Protein AF-A0A6G3SW46-F1 (afdb_monomer_lite)

Secondary structure (DSSP, 8-state):
----HHHHTTT--HHHHHHHHHHTTPPP-S-HHHHHHHHHHHHH-HHHHHHHHHTS-HHHHHHHHHHHSS-SEEE--SS--HHHHHHHHTTSSEEEETTEEE--HHHHHHHTTT-SSSS---SPPP---SS---HHHHHHHHHHHHHHHHHHHHHHHHHHHTT-PBPPTTSS--HHHHHHHHHHTTS-HHHHHHHHHHHHHTTSEEE--STT-BEEE-HHHHHHHTS-HHHHHHHHHHHHHT--S----

Radius of gyration: 29.82 Å; chains: 1; bounding box: 55×51×73 Å

Sequence (249 aa):
LGPTVSEATAGMSPGRLQEILAATGLPATHDPVSAVAALAALFTDRTRMAELLDTAPVEALSVLDRLVWGPPYGEVTPNPTPPVKWLRDRGLLLPVSTRTVVLPREAALHLRAGRAHRVPEPVPPVVGTAAERDPQAVDRAAAGQAFTALSTVEELLKLWNGGGPAILRAGGLSVRELKRAANSLDVTEPIAAFWIELAYGAGLLATDGEPDERYAPTPASDEWLDLPAEERWTHLATAWLAATRTPGL

Structure (mmCIF, N/CA/C/O backbone):
data_AF-A0A6G3SW46-F1
#
_entry.id   AF-A0A6G3SW46-F1
#
loop_
_atom_site.group_PDB
_atom_site.id
_atom_site.type_symbol
_atom_site.label_atom_id
_atom_site.label_alt_id
_atom_site.label_comp_id
_atom_site.label_asym_id
_atom_site.label_entity_id
_atom_site.label_seq_id
_atom_site.pdbx_PDB_ins_code
_atom_site.Cartn_x
_atom_site.Cartn_y
_atom_site.Cartn_z
_atom_site.occupancy
_atom_site.B_iso_or_equiv
_atom_site.auth_seq_id
_atom_site.auth_comp_id
_atom_site.auth_asym_id
_atom_site.auth_atom_id
_atom_site.pdbx_PDB_model_num
ATOM 1 N N . LEU A 1 1 ? 5.815 -6.077 -13.984 1.00 88.44 1 LEU A N 1
ATOM 2 C CA . LEU A 1 1 ? 6.463 -5.294 -15.065 1.00 88.44 1 LEU A CA 1
ATOM 3 C C . LEU A 1 1 ? 7.936 -5.145 -14.707 1.00 88.44 1 LEU A C 1
ATOM 5 O O . LEU A 1 1 ? 8.240 -5.229 -13.524 1.00 88.44 1 LEU A O 1
ATOM 9 N N . GLY A 1 2 ? 8.825 -4.971 -15.685 1.00 90.06 2 GLY A N 1
ATOM 10 C CA . GLY A 1 2 ? 10.244 -4.710 -15.426 1.00 90.06 2 GLY A CA 1
ATOM 11 C C . GLY A 1 2 ? 10.539 -3.297 -14.893 1.00 90.06 2 GLY A C 1
ATOM 12 O O . GLY A 1 2 ? 9.610 -2.490 -14.725 1.00 90.06 2 GLY A O 1
ATOM 13 N N . PRO A 1 3 ? 11.826 -2.993 -14.640 1.00 96.75 3 PRO A N 1
ATOM 14 C CA . PRO A 1 3 ? 12.320 -1.625 -14.501 1.00 96.75 3 PRO A CA 1
ATOM 15 C C . PRO A 1 3 ? 12.007 -0.801 -15.759 1.00 96.75 3 PRO A C 1
ATOM 17 O O . PRO A 1 3 ? 11.790 -1.349 -16.841 1.00 96.75 3 PRO A O 1
ATOM 20 N N . THR A 1 4 ? 11.964 0.517 -15.613 1.00 98.06 4 THR A N 1
ATOM 21 C CA . THR A 1 4 ? 11.895 1.467 -16.735 1.00 98.06 4 THR A CA 1
ATOM 22 C C . THR A 1 4 ? 13.128 1.353 -17.632 1.00 98.06 4 THR A C 1
ATOM 24 O O . THR A 1 4 ? 14.170 0.851 -17.202 1.00 98.06 4 THR A O 1
ATOM 27 N N . VAL A 1 5 ? 13.050 1.858 -18.867 1.00 97.88 5 VAL A N 1
ATOM 28 C CA . VAL A 1 5 ? 14.233 1.990 -19.742 1.00 97.88 5 VAL A CA 1
ATOM 29 C C . VAL A 1 5 ? 15.341 2.770 -19.027 1.00 97.88 5 VAL A C 1
ATOM 31 O O . VAL A 1 5 ? 16.502 2.376 -19.100 1.00 97.88 5 VAL A O 1
ATOM 34 N N . SER A 1 6 ? 14.989 3.828 -18.290 1.00 97.25 6 SER A N 1
ATOM 35 C CA . SER A 1 6 ? 15.943 4.638 -17.520 1.00 97.25 6 SER A CA 1
ATOM 36 C C . SER A 1 6 ? 16.684 3.820 -16.459 1.00 97.25 6 SER A C 1
ATOM 38 O O . SER A 1 6 ? 17.912 3.768 -16.454 1.00 97.25 6 SER A O 1
ATOM 40 N N . GLU A 1 7 ? 15.952 3.090 -15.619 1.00 97.06 7 GLU A N 1
ATOM 41 C CA . GLU A 1 7 ? 16.543 2.218 -14.596 1.00 97.06 7 GLU A CA 1
ATOM 42 C C . GLU A 1 7 ? 17.385 1.092 -15.220 1.00 97.06 7 GLU A C 1
ATOM 44 O O . GLU A 1 7 ? 18.474 0.791 -14.738 1.00 97.06 7 GLU A O 1
ATOM 49 N N . ALA A 1 8 ? 16.914 0.481 -16.311 1.00 96.75 8 ALA A N 1
ATOM 50 C CA . ALA A 1 8 ? 17.582 -0.644 -16.969 1.00 96.75 8 ALA A CA 1
ATOM 51 C C . ALA A 1 8 ? 18.813 -0.245 -17.804 1.00 96.75 8 ALA A C 1
ATOM 53 O O . ALA A 1 8 ? 19.623 -1.102 -18.155 1.00 96.75 8 ALA A O 1
ATOM 54 N N . THR A 1 9 ? 18.957 1.037 -18.140 1.00 96.50 9 THR A N 1
ATOM 55 C CA . THR A 1 9 ? 20.138 1.590 -18.824 1.00 96.50 9 THR A CA 1
ATOM 56 C C . THR A 1 9 ? 21.090 2.310 -17.870 1.00 96.50 9 THR A C 1
ATOM 58 O O . THR A 1 9 ? 22.129 2.805 -18.309 1.00 96.50 9 THR A O 1
ATOM 61 N N . ALA A 1 10 ? 20.798 2.335 -16.566 1.00 94.19 10 ALA A N 1
ATOM 62 C CA . ALA A 1 10 ? 21.686 2.914 -15.569 1.00 94.19 10 ALA A CA 1
ATOM 63 C C . ALA A 1 10 ? 23.071 2.241 -15.622 1.00 94.19 10 ALA A C 1
ATOM 65 O O . ALA A 1 10 ? 23.200 1.024 -15.498 1.00 94.19 10 ALA A O 1
ATOM 66 N N . GLY A 1 11 ? 24.120 3.037 -15.844 1.00 90.00 11 GLY A N 1
ATOM 67 C CA . GLY A 1 11 ? 25.494 2.540 -15.995 1.00 90.00 11 GLY A CA 1
ATOM 68 C C . GLY A 1 11 ? 25.843 1.989 -17.385 1.00 90.00 11 GLY A C 1
ATOM 69 O O . GLY A 1 11 ? 26.973 1.544 -17.593 1.00 90.00 11 GLY A O 1
ATOM 70 N N . MET A 1 12 ? 24.926 2.037 -18.357 1.00 94.38 12 MET A N 1
ATOM 71 C CA . MET A 1 12 ? 25.233 1.733 -19.754 1.00 94.38 12 MET A CA 1
ATOM 72 C C . MET A 1 12 ? 26.149 2.810 -20.348 1.00 94.38 12 MET A C 1
ATOM 74 O O . MET A 1 12 ? 25.985 4.002 -20.090 1.00 94.38 12 MET A O 1
ATOM 78 N N . SER A 1 13 ? 27.117 2.400 -21.171 1.00 94.69 13 SER A N 1
ATOM 79 C CA . SER A 1 13 ? 28.003 3.359 -21.828 1.00 94.69 13 SER A CA 1
ATOM 80 C C . SER A 1 13 ? 27.238 4.210 -22.858 1.00 94.69 13 SER A C 1
ATOM 82 O O . SER A 1 13 ? 26.372 3.684 -23.568 1.00 94.69 13 SER A O 1
ATOM 84 N N . PRO A 1 14 ? 27.587 5.501 -23.025 1.00 94.50 14 PRO A N 1
ATOM 85 C CA . PRO A 1 14 ? 26.975 6.352 -24.047 1.00 94.50 14 PRO A CA 1
ATOM 86 C C . PRO A 1 14 ? 27.085 5.769 -25.460 1.00 94.50 14 PRO A C 1
ATOM 88 O O . PRO A 1 14 ? 26.128 5.835 -26.225 1.00 94.50 14 PRO A O 1
ATOM 91 N N . GLY A 1 15 ? 28.219 5.138 -25.791 1.00 95.62 15 GLY A N 1
ATOM 92 C CA . GLY A 1 15 ? 28.422 4.482 -27.086 1.00 95.62 15 GLY A CA 1
ATOM 93 C C . GLY A 1 15 ? 27.416 3.360 -27.346 1.00 95.62 15 GLY A C 1
ATOM 94 O O . GLY A 1 15 ? 26.835 3.305 -28.426 1.00 95.62 15 GLY A O 1
ATOM 95 N N . ARG A 1 16 ? 27.119 2.527 -26.337 1.00 95.69 16 ARG A N 1
ATOM 96 C CA . ARG A 1 16 ? 26.113 1.469 -26.486 1.00 95.69 16 ARG A CA 1
ATOM 97 C C . ARG A 1 16 ? 24.705 2.036 -26.674 1.00 95.69 16 ARG A C 1
ATOM 99 O O . ARG A 1 16 ? 23.933 1.482 -27.450 1.00 95.69 16 ARG A O 1
ATOM 106 N N . LEU A 1 17 ? 24.372 3.140 -26.004 1.00 96.69 17 LEU A N 1
ATOM 107 C CA . LEU A 1 17 ? 23.100 3.827 -26.237 1.00 96.69 17 LEU A CA 1
ATOM 108 C C . LEU A 1 17 ? 23.003 4.336 -27.682 1.00 96.69 17 LEU A C 1
ATOM 110 O O . LEU A 1 17 ? 21.970 4.133 -28.311 1.00 96.69 17 LEU A O 1
ATOM 114 N N . GLN A 1 18 ? 24.077 4.906 -28.243 1.00 96.56 18 GLN A N 1
ATOM 115 C CA . GLN A 1 18 ? 24.085 5.337 -29.649 1.00 96.56 18 GLN A CA 1
ATOM 116 C C . GLN A 1 18 ? 23.895 4.173 -30.628 1.00 96.56 18 GLN A C 1
ATOM 118 O O . GLN A 1 18 ? 23.161 4.318 -31.602 1.00 96.56 18 GLN A O 1
ATOM 123 N N . GLU A 1 19 ? 24.507 3.014 -30.367 1.00 97.00 19 GLU A N 1
ATOM 124 C CA . GLU A 1 19 ? 24.287 1.805 -31.175 1.00 97.00 19 GLU A CA 1
ATOM 125 C C . GLU A 1 19 ? 22.810 1.389 -31.180 1.00 97.00 19 GLU A C 1
ATOM 127 O O . GLU A 1 19 ? 22.269 1.056 -32.234 1.00 97.00 19 GLU A O 1
ATOM 132 N N . ILE A 1 20 ? 22.145 1.451 -30.020 1.00 97.88 20 ILE A N 1
ATOM 133 C CA . ILE A 1 20 ? 20.718 1.124 -29.893 1.00 97.88 20 ILE A CA 1
ATOM 134 C C . ILE A 1 20 ? 19.846 2.149 -30.629 1.00 97.88 20 ILE A C 1
ATOM 136 O O . ILE A 1 20 ? 18.916 1.763 -31.342 1.00 97.88 20 ILE A O 1
ATOM 140 N N . LEU A 1 21 ? 20.145 3.446 -30.504 1.00 97.81 21 LEU A N 1
ATOM 141 C CA . LEU A 1 21 ? 19.433 4.493 -31.246 1.00 97.81 21 LEU A CA 1
ATOM 142 C C . LEU A 1 21 ? 19.557 4.274 -32.758 1.00 97.81 21 LEU A C 1
ATOM 144 O O . LEU A 1 21 ? 18.552 4.250 -33.464 1.00 97.81 21 LEU A O 1
ATOM 148 N N . ALA A 1 22 ? 20.771 4.017 -33.246 1.00 97.38 22 ALA A N 1
ATOM 149 C CA . ALA A 1 22 ? 21.009 3.756 -34.660 1.00 97.38 22 ALA A CA 1
ATOM 150 C C . ALA A 1 22 ? 20.246 2.512 -35.150 1.00 97.38 22 ALA A C 1
ATOM 152 O O . ALA A 1 22 ? 19.596 2.553 -36.193 1.00 97.38 22 ALA A O 1
ATOM 153 N N . ALA A 1 23 ? 20.260 1.421 -34.378 1.00 97.44 23 ALA A N 1
ATOM 154 C CA . ALA A 1 23 ? 19.561 0.181 -34.717 1.00 97.44 23 ALA A CA 1
ATOM 155 C C . ALA A 1 23 ? 18.025 0.296 -34.688 1.00 97.44 23 ALA A C 1
ATOM 157 O O . ALA A 1 23 ? 17.340 -0.546 -35.272 1.00 97.44 23 ALA A O 1
ATOM 158 N N . THR A 1 24 ? 17.488 1.320 -34.019 1.00 96.81 24 THR A N 1
ATOM 159 C CA . THR A 1 24 ? 16.051 1.637 -33.959 1.00 96.81 24 THR A CA 1
ATOM 160 C C . THR A 1 24 ? 15.645 2.780 -34.896 1.00 96.81 24 THR A C 1
ATOM 162 O O . THR A 1 24 ? 14.479 3.166 -34.915 1.00 96.81 24 THR A O 1
ATOM 165 N N . GLY A 1 25 ? 16.579 3.321 -35.688 1.00 95.38 25 GLY A N 1
ATOM 166 C CA . GLY A 1 25 ? 16.318 4.440 -36.599 1.00 95.38 25 GLY A CA 1
ATOM 167 C C . GLY A 1 25 ? 16.086 5.781 -35.893 1.00 95.38 25 GLY A C 1
ATOM 168 O O . GLY A 1 25 ? 15.557 6.712 -36.499 1.00 95.38 25 GLY A O 1
ATOM 169 N N . LEU A 1 26 ? 16.454 5.892 -34.614 1.00 96.75 26 LEU A N 1
ATOM 170 C CA . LEU A 1 26 ? 16.394 7.137 -33.857 1.00 96.75 26 LEU A CA 1
ATOM 171 C C . LEU A 1 26 ? 17.601 8.035 -34.179 1.00 96.75 26 LEU A C 1
ATOM 173 O O . LEU A 1 26 ? 18.699 7.530 -34.425 1.00 96.75 26 LEU A O 1
ATOM 177 N N . PRO A 1 27 ? 17.431 9.370 -34.156 1.00 95.44 27 PRO A N 1
ATOM 178 C CA . PRO A 1 27 ? 18.545 10.289 -34.343 1.00 95.44 27 PRO A CA 1
ATOM 179 C C . PRO A 1 27 ? 19.569 10.145 -33.211 1.00 95.44 27 PRO A C 1
ATOM 181 O O . PRO A 1 27 ? 19.208 9.977 -32.045 1.00 95.44 27 PRO A O 1
ATOM 184 N N . ALA A 1 28 ? 20.852 10.247 -33.560 1.00 94.25 28 ALA A N 1
ATOM 185 C CA . ALA A 1 28 ? 21.939 10.255 -32.587 1.00 94.25 28 ALA A CA 1
ATOM 186 C C . ALA A 1 28 ? 21.891 11.514 -31.704 1.00 94.25 28 ALA A C 1
ATOM 188 O O . ALA A 1 28 ? 21.452 12.582 -32.136 1.00 94.25 28 ALA A O 1
ATOM 189 N N . THR A 1 29 ? 22.386 11.404 -30.472 1.00 93.75 29 THR A N 1
ATOM 190 C CA . THR A 1 29 ? 22.495 12.531 -29.532 1.00 93.75 29 THR A CA 1
ATOM 191 C C . THR A 1 29 ? 23.707 12.369 -28.625 1.00 93.75 29 THR A C 1
ATOM 193 O O . THR A 1 29 ? 24.033 11.264 -28.206 1.00 93.75 29 THR A O 1
ATOM 196 N N . HIS A 1 30 ? 24.384 13.467 -28.294 1.00 88.69 30 HIS A N 1
ATOM 197 C CA . HIS A 1 30 ? 25.545 13.439 -27.399 1.00 88.69 30 HIS A CA 1
ATOM 198 C C . HIS A 1 30 ? 25.167 13.357 -25.912 1.00 88.69 30 HIS A C 1
ATOM 200 O O . HIS A 1 30 ? 26.037 13.089 -25.087 1.00 88.69 30 HIS A O 1
ATOM 206 N N . ASP A 1 31 ? 23.892 13.569 -25.573 1.00 94.00 31 ASP A N 1
ATOM 207 C CA . ASP A 1 31 ? 23.383 13.496 -24.205 1.00 94.00 31 ASP A CA 1
ATOM 208 C C . ASP A 1 31 ? 22.755 12.114 -23.914 1.00 94.00 31 ASP A C 1
ATOM 210 O O . ASP A 1 31 ? 21.726 11.769 -24.509 1.00 94.00 31 ASP A O 1
ATOM 214 N N . PRO A 1 32 ? 23.325 11.315 -22.990 1.00 92.25 32 PRO A N 1
ATOM 215 C CA . PRO A 1 32 ? 22.778 10.015 -22.608 1.00 92.25 32 PRO A CA 1
ATOM 216 C C . PRO A 1 32 ? 21.353 10.085 -22.050 1.00 92.25 32 PRO A C 1
ATOM 218 O O . PRO A 1 32 ? 20.575 9.160 -22.273 1.00 92.25 32 PRO A O 1
ATOM 221 N N . VAL A 1 33 ? 20.986 11.169 -21.358 1.00 95.19 33 VAL A N 1
ATOM 222 C CA . VAL A 1 33 ? 19.636 11.320 -20.793 1.00 95.19 33 VAL A CA 1
ATOM 223 C C . VAL A 1 33 ? 18.617 11.471 -21.919 1.00 95.19 33 VAL A C 1
ATOM 225 O O . VAL A 1 33 ? 17.621 10.748 -21.957 1.00 95.19 33 VAL A O 1
ATOM 228 N N . SER A 1 34 ? 18.908 12.334 -22.892 1.00 96.81 34 SER A N 1
ATOM 229 C CA . SER A 1 34 ? 18.112 12.476 -24.112 1.00 96.81 34 SER A CA 1
ATOM 230 C C . SER A 1 34 ? 18.037 11.179 -24.925 1.00 96.81 34 SER A C 1
ATOM 232 O O . SER A 1 34 ? 16.978 10.866 -25.465 1.00 96.81 34 SER A O 1
ATOM 234 N N . ALA A 1 35 ? 19.119 10.394 -24.992 1.00 96.94 35 ALA A N 1
ATOM 235 C CA . ALA A 1 35 ? 19.123 9.097 -25.676 1.00 96.94 35 ALA A CA 1
ATOM 236 C C . ALA A 1 35 ? 18.141 8.106 -25.029 1.00 96.94 35 ALA A C 1
ATOM 238 O O . ALA A 1 35 ? 17.315 7.495 -25.709 1.00 96.94 35 ALA A O 1
ATOM 239 N N . VAL A 1 36 ? 18.197 7.983 -23.702 1.00 97.62 36 VAL A N 1
ATOM 240 C CA . VAL A 1 36 ? 17.290 7.136 -22.917 1.00 97.62 36 VAL A CA 1
ATOM 241 C C . VAL A 1 36 ? 15.841 7.604 -23.062 1.00 97.62 36 VAL A C 1
ATOM 243 O O . VAL A 1 36 ? 14.951 6.780 -23.278 1.00 97.62 36 VAL A O 1
ATOM 246 N N . ALA A 1 37 ? 15.598 8.916 -23.006 1.00 97.88 37 ALA A N 1
ATOM 247 C CA . ALA A 1 37 ? 14.269 9.491 -23.191 1.00 97.88 37 ALA A CA 1
ATOM 248 C C . ALA A 1 37 ? 13.708 9.220 -24.597 1.00 97.88 37 ALA A C 1
ATOM 250 O O . ALA A 1 37 ? 12.540 8.859 -24.726 1.00 97.88 37 ALA A O 1
ATOM 251 N N . ALA A 1 38 ? 14.531 9.325 -25.645 1.00 97.94 38 ALA A N 1
ATOM 252 C CA . ALA A 1 38 ? 14.128 9.018 -27.017 1.00 97.94 38 ALA A CA 1
ATOM 253 C C . ALA A 1 38 ? 13.757 7.537 -27.195 1.00 97.94 38 ALA A C 1
ATOM 255 O O . ALA A 1 38 ? 12.769 7.226 -27.862 1.00 97.94 38 ALA A O 1
ATOM 256 N N . LEU A 1 39 ? 14.507 6.628 -26.565 1.00 97.88 39 LEU A N 1
ATOM 257 C CA . LEU A 1 39 ? 14.208 5.196 -26.581 1.00 97.88 39 LEU A CA 1
ATOM 258 C C . LEU A 1 39 ? 12.914 4.872 -25.815 1.00 97.88 39 LEU A C 1
ATOM 260 O O . LEU A 1 39 ? 12.064 4.137 -26.313 1.00 97.88 39 LEU A O 1
ATOM 264 N N . ALA A 1 40 ? 12.719 5.465 -24.634 1.00 98.06 40 ALA A N 1
ATOM 265 C CA . ALA A 1 40 ? 11.474 5.331 -23.876 1.00 98.06 40 ALA A CA 1
ATOM 266 C C . ALA A 1 40 ? 10.266 5.898 -24.652 1.00 98.06 40 ALA A C 1
ATOM 268 O O . ALA A 1 40 ? 9.192 5.292 -24.670 1.00 98.06 40 ALA A O 1
ATOM 269 N N . ALA A 1 41 ? 10.446 7.026 -25.346 1.00 98.19 41 ALA A N 1
ATOM 270 C CA . ALA A 1 41 ? 9.426 7.616 -26.208 1.00 98.19 41 ALA A CA 1
ATOM 271 C C . ALA A 1 41 ? 9.089 6.709 -27.402 1.00 98.19 41 ALA A C 1
ATOM 273 O O . ALA A 1 41 ? 7.917 6.548 -27.726 1.00 98.19 41 ALA A O 1
ATOM 274 N N . LEU A 1 42 ? 10.083 6.054 -28.013 1.00 98.31 42 LEU A N 1
ATOM 275 C CA . LEU A 1 42 ? 9.845 5.063 -29.066 1.00 98.31 42 LEU A CA 1
ATOM 276 C C . LEU A 1 42 ? 8.977 3.905 -28.562 1.00 98.31 42 LEU A C 1
ATOM 278 O O . LEU A 1 42 ? 8.020 3.537 -29.229 1.00 98.31 42 LEU A O 1
ATOM 282 N N . PHE A 1 43 ? 9.278 3.349 -27.385 1.00 97.88 43 PHE A N 1
ATOM 283 C CA . PHE A 1 43 ? 8.536 2.201 -26.848 1.00 97.88 43 PHE A CA 1
ATOM 284 C C . PHE A 1 43 ? 7.127 2.550 -26.359 1.00 97.88 43 PHE A C 1
ATOM 286 O O . PHE A 1 43 ? 6.273 1.669 -26.272 1.00 97.88 43 PHE A O 1
ATOM 293 N N . THR A 1 44 ? 6.868 3.817 -26.034 1.00 97.19 44 THR A N 1
ATOM 294 C CA . THR A 1 44 ? 5.530 4.290 -25.649 1.00 97.19 44 THR A CA 1
ATOM 295 C C . THR A 1 44 ? 4.696 4.776 -26.841 1.00 97.19 44 THR A C 1
ATOM 297 O O . THR A 1 44 ? 3.466 4.796 -26.745 1.00 97.19 44 THR A O 1
ATOM 300 N N . ASP A 1 45 ? 5.319 5.087 -27.981 1.00 97.88 45 ASP A N 1
ATOM 301 C CA . ASP A 1 45 ? 4.637 5.406 -29.236 1.00 97.88 45 ASP A CA 1
ATOM 302 C C . ASP A 1 45 ? 4.069 4.138 -29.891 1.00 97.88 45 ASP A C 1
ATOM 304 O O . ASP A 1 45 ? 4.798 3.229 -30.286 1.00 97.88 45 ASP A O 1
ATOM 308 N N . ARG A 1 46 ? 2.738 4.065 -30.014 1.00 96.06 46 ARG A N 1
ATOM 309 C CA . ARG A 1 46 ? 2.064 2.865 -30.530 1.00 96.06 46 ARG A CA 1
ATOM 310 C C . ARG A 1 46 ? 2.408 2.561 -31.984 1.00 96.06 46 ARG A C 1
ATOM 312 O O . ARG A 1 46 ? 2.551 1.391 -32.321 1.00 96.06 46 ARG A O 1
ATOM 319 N N . THR A 1 47 ? 2.512 3.581 -32.826 1.00 97.69 47 THR A N 1
ATOM 320 C CA . THR A 1 47 ? 2.726 3.397 -34.264 1.00 97.69 47 THR A CA 1
ATOM 321 C C . THR A 1 47 ? 4.170 3.001 -34.518 1.00 97.69 47 THR A C 1
ATOM 323 O O . THR A 1 47 ? 4.434 1.970 -35.127 1.00 97.69 47 THR A O 1
ATOM 326 N N . ARG A 1 48 ? 5.114 3.759 -33.960 1.00 97.88 48 ARG A N 1
ATOM 327 C CA . ARG A 1 48 ? 6.547 3.549 -34.204 1.00 97.88 48 ARG A CA 1
ATOM 328 C C . ARG A 1 48 ? 7.062 2.255 -33.580 1.00 97.88 48 ARG A C 1
ATOM 330 O O . ARG A 1 48 ? 7.936 1.599 -34.139 1.00 97.88 48 ARG A O 1
ATOM 337 N N . MET A 1 49 ? 6.519 1.867 -32.427 1.00 97.75 49 MET A N 1
ATOM 338 C CA . MET A 1 49 ? 6.846 0.583 -31.814 1.00 97.75 49 MET A CA 1
ATOM 339 C C . MET A 1 49 ? 6.269 -0.595 -32.610 1.00 97.75 49 MET A C 1
ATOM 341 O O . MET A 1 49 ? 6.950 -1.609 -32.741 1.00 97.75 49 MET A O 1
ATOM 345 N N . ALA A 1 50 ? 5.063 -0.469 -33.179 1.00 97.31 50 ALA A N 1
ATOM 346 C CA . ALA A 1 50 ? 4.511 -1.492 -34.069 1.00 97.31 50 ALA A CA 1
ATOM 347 C C . ALA A 1 50 ? 5.377 -1.655 -35.329 1.00 97.31 50 ALA A C 1
ATOM 349 O O . ALA A 1 50 ? 5.793 -2.767 -35.632 1.00 97.31 50 ALA A O 1
ATOM 350 N N . GLU A 1 51 ? 5.765 -0.548 -35.971 1.00 98.00 51 GLU A N 1
ATOM 351 C CA . GLU A 1 51 ? 6.686 -0.555 -37.118 1.00 98.00 51 GLU A CA 1
ATOM 352 C C . GLU A 1 51 ? 8.030 -1.228 -36.785 1.00 98.00 51 GLU A C 1
ATOM 354 O O . GLU A 1 51 ? 8.561 -1.996 -37.585 1.00 98.00 51 GLU A O 1
ATOM 359 N N . LEU A 1 52 ? 8.583 -0.991 -35.587 1.00 97.88 52 LEU A N 1
ATOM 360 C CA . LEU A 1 52 ? 9.797 -1.674 -35.132 1.00 97.88 52 LEU A CA 1
ATOM 361 C C . LEU A 1 52 ? 9.576 -3.187 -34.987 1.00 97.88 52 LEU A C 1
ATOM 363 O O . LEU A 1 52 ? 10.421 -3.976 -35.422 1.00 97.88 52 LEU A O 1
ATOM 367 N N . LEU A 1 53 ? 8.468 -3.594 -34.365 1.00 97.44 53 LEU A N 1
ATOM 368 C CA . LEU A 1 53 ? 8.126 -4.999 -34.134 1.00 97.44 53 LEU A CA 1
ATOM 369 C C . LEU A 1 53 ? 7.802 -5.748 -35.434 1.00 97.44 53 LEU A C 1
ATOM 371 O O . LEU A 1 53 ? 8.136 -6.926 -35.529 1.00 97.44 53 LEU A O 1
ATOM 375 N N . ASP A 1 54 ? 7.269 -5.076 -36.455 1.00 97.50 54 ASP A N 1
ATOM 376 C CA . ASP A 1 54 ? 7.022 -5.658 -37.783 1.00 97.50 54 ASP A CA 1
ATOM 377 C C . ASP A 1 54 ? 8.320 -6.079 -38.498 1.00 97.50 54 ASP A C 1
ATOM 379 O O . ASP A 1 54 ? 8.310 -6.939 -39.378 1.00 97.50 54 ASP A O 1
ATOM 383 N N . THR A 1 55 ? 9.468 -5.523 -38.091 1.00 96.94 55 THR A N 1
ATOM 384 C CA . THR A 1 55 ? 10.794 -5.934 -38.590 1.00 96.94 55 THR A CA 1
ATOM 385 C C . THR A 1 55 ? 11.430 -7.076 -37.785 1.00 96.94 55 THR A C 1
ATOM 387 O O . THR A 1 55 ? 12.550 -7.502 -38.092 1.00 96.94 55 THR A O 1
ATOM 390 N N . ALA A 1 56 ? 10.761 -7.561 -36.734 1.00 97.25 56 ALA A N 1
ATOM 391 C CA . ALA A 1 56 ? 11.297 -8.575 -35.835 1.00 97.25 56 ALA A CA 1
ATOM 392 C C . ALA A 1 56 ? 11.226 -9.987 -36.440 1.00 97.25 56 ALA A C 1
ATOM 394 O O . ALA A 1 56 ? 10.184 -10.392 -36.957 1.00 97.25 56 ALA A O 1
ATOM 395 N N . PRO A 1 57 ? 12.289 -10.803 -36.302 1.00 97.56 57 PRO A N 1
ATOM 396 C CA . PRO A 1 57 ? 12.192 -12.240 -36.539 1.00 97.56 57 PRO A CA 1
ATOM 397 C C . PRO A 1 57 ? 11.127 -12.879 -35.636 1.00 97.56 57 PRO A C 1
ATOM 399 O O . PRO A 1 57 ? 10.995 -12.510 -34.465 1.00 97.56 57 PRO A O 1
ATOM 402 N N . VAL A 1 58 ? 10.415 -13.890 -36.139 1.00 97.00 58 VAL A N 1
ATOM 403 C CA . VAL A 1 58 ? 9.346 -14.592 -35.397 1.00 97.00 58 VAL A CA 1
ATOM 404 C C . VAL A 1 58 ? 9.863 -15.174 -34.076 1.00 97.00 58 VAL A C 1
ATOM 406 O O . VAL A 1 58 ? 9.189 -15.143 -33.042 1.00 97.00 58 VAL A O 1
ATOM 409 N N . GLU A 1 59 ? 11.103 -15.653 -34.067 1.00 97.50 59 GLU A N 1
ATOM 410 C CA . GLU A 1 59 ? 11.757 -16.186 -32.879 1.00 97.50 59 GLU A CA 1
ATOM 411 C C . GLU A 1 59 ? 12.028 -15.096 -31.832 1.00 97.50 59 GLU A C 1
ATOM 413 O O . GLU A 1 59 ? 12.026 -15.388 -30.637 1.00 97.50 59 GLU A O 1
ATOM 418 N N . ALA A 1 60 ? 12.243 -13.840 -32.244 1.00 97.56 60 ALA A N 1
ATOM 419 C CA . ALA A 1 60 ? 12.429 -12.714 -31.328 1.00 97.56 60 ALA A CA 1
ATOM 420 C C . ALA A 1 60 ? 11.103 -12.341 -30.652 1.00 97.56 60 ALA A C 1
ATOM 422 O O . ALA A 1 60 ? 11.066 -12.171 -29.432 1.00 97.56 60 ALA A O 1
ATOM 423 N N . LEU A 1 61 ? 10.003 -12.321 -31.410 1.00 97.38 61 LEU A N 1
ATOM 424 C CA . LEU A 1 61 ? 8.653 -12.152 -30.858 1.00 97.38 61 LEU A CA 1
ATOM 425 C C . LEU A 1 61 ? 8.320 -13.268 -29.854 1.00 97.38 61 LEU A C 1
ATOM 427 O O . LEU A 1 61 ? 7.859 -12.994 -28.750 1.00 97.38 61 LEU A O 1
ATOM 431 N N . SER A 1 62 ? 8.699 -14.512 -30.162 1.00 95.81 62 SER A N 1
ATOM 432 C CA . SER A 1 62 ? 8.522 -15.657 -29.255 1.00 95.81 62 SER A CA 1
ATOM 433 C C . SER A 1 62 ? 9.328 -15.537 -27.947 1.00 95.81 62 SER A C 1
ATOM 435 O O . SER A 1 62 ? 8.938 -16.077 -26.907 1.00 95.81 62 SER A O 1
ATOM 437 N N . VAL A 1 63 ? 10.481 -14.853 -27.954 1.00 96.00 63 VAL A N 1
ATOM 438 C CA . VAL A 1 63 ? 11.213 -14.519 -26.716 1.00 96.00 63 VAL A CA 1
ATOM 439 C C . VAL A 1 63 ? 10.433 -13.487 -25.907 1.00 96.00 63 VAL A C 1
ATOM 441 O O . VAL A 1 63 ? 10.284 -13.670 -24.698 1.00 96.00 63 VAL A O 1
ATOM 444 N N . LEU A 1 64 ? 9.925 -12.437 -26.558 1.00 96.62 64 LEU A N 1
ATOM 445 C CA . LEU A 1 64 ? 9.143 -11.396 -25.899 1.00 96.62 64 LEU A CA 1
ATOM 446 C C . LEU A 1 64 ? 7.894 -11.983 -25.236 1.00 96.62 64 LEU A C 1
ATOM 448 O O . LEU A 1 64 ? 7.722 -11.778 -24.038 1.00 96.62 64 LEU A O 1
ATOM 452 N N . ASP A 1 65 ? 7.098 -12.791 -25.940 1.00 94.75 65 ASP A N 1
ATOM 453 C CA . ASP A 1 65 ? 5.851 -13.383 -25.425 1.00 94.75 65 ASP A CA 1
ATOM 454 C C . ASP A 1 65 ? 6.025 -14.137 -24.100 1.00 94.75 65 ASP A C 1
ATOM 456 O O . ASP A 1 65 ? 5.182 -14.042 -23.202 1.00 94.75 65 ASP A O 1
ATOM 460 N N . ARG A 1 66 ? 7.154 -14.840 -23.934 1.00 94.06 66 ARG A N 1
ATOM 461 C CA . ARG A 1 66 ? 7.487 -15.544 -22.684 1.00 94.06 66 ARG A CA 1
ATOM 462 C C . ARG A 1 66 ? 7.722 -14.588 -21.513 1.00 94.06 66 ARG A C 1
ATOM 464 O O . ARG A 1 66 ? 7.385 -14.920 -20.379 1.00 94.06 66 ARG A O 1
ATOM 471 N N . LEU A 1 67 ? 8.278 -13.408 -21.780 1.00 96.06 67 LEU A N 1
ATOM 472 C CA . LEU A 1 67 ? 8.611 -12.395 -20.776 1.00 96.06 67 LEU A CA 1
ATOM 473 C C . LEU A 1 67 ? 7.461 -11.418 -20.513 1.00 96.06 67 LEU A C 1
ATOM 475 O O . LEU A 1 67 ? 7.374 -10.870 -19.415 1.00 96.06 67 LEU A O 1
ATOM 479 N N . VAL A 1 68 ? 6.560 -11.205 -21.484 1.00 95.31 68 VAL A N 1
ATOM 480 C CA . VAL A 1 68 ? 5.479 -10.212 -21.381 1.00 95.31 68 VAL A CA 1
ATOM 481 C C . VAL A 1 68 ? 4.653 -10.428 -20.124 1.00 95.31 68 VAL A C 1
ATOM 483 O O . VAL A 1 68 ? 4.409 -9.455 -19.423 1.00 95.31 68 VAL A O 1
ATOM 486 N N . TRP A 1 69 ? 4.226 -11.655 -19.816 1.00 94.06 69 TRP A N 1
ATOM 487 C CA . TRP A 1 69 ? 3.395 -11.957 -18.637 1.00 94.06 69 TRP A CA 1
ATOM 488 C C . TRP A 1 69 ? 4.113 -12.746 -17.537 1.00 94.06 69 TRP A C 1
ATOM 490 O O . TRP A 1 69 ? 3.538 -12.931 -16.467 1.00 94.06 69 TRP A O 1
ATOM 500 N N . GLY A 1 70 ? 5.347 -13.185 -17.785 1.00 90.31 70 GLY A N 1
ATOM 501 C CA . GLY A 1 70 ? 6.198 -13.836 -16.794 1.00 90.31 70 GLY A CA 1
ATOM 502 C C . GLY A 1 70 ? 7.044 -12.843 -15.987 1.00 90.31 70 GLY A C 1
ATOM 503 O O . GLY A 1 70 ? 6.788 -11.631 -15.994 1.00 90.31 70 GLY A O 1
ATOM 504 N N . PRO A 1 71 ? 8.084 -13.341 -15.295 1.00 92.75 71 PRO A N 1
ATOM 505 C CA . PRO A 1 71 ? 9.172 -12.495 -14.834 1.00 92.75 71 PRO A CA 1
ATOM 506 C C . PRO A 1 71 ? 9.747 -11.717 -16.028 1.00 92.75 71 PRO A C 1
ATOM 508 O O . PRO A 1 71 ? 10.000 -12.313 -17.073 1.00 92.75 71 PRO A O 1
ATOM 511 N N . PRO A 1 72 ? 10.000 -10.404 -15.898 1.00 95.75 72 PRO A N 1
ATOM 512 C CA . PRO A 1 72 ? 10.535 -9.606 -17.000 1.00 95.75 72 PRO A CA 1
ATOM 513 C C . PRO A 1 72 ? 12.018 -9.904 -17.274 1.00 95.75 72 PRO A C 1
ATOM 515 O O . PRO A 1 72 ? 12.609 -9.259 -18.132 1.00 95.75 72 PRO A O 1
ATOM 518 N N . TYR A 1 73 ? 12.627 -10.840 -16.542 1.00 96.50 73 TYR A N 1
ATOM 519 C CA . TYR A 1 73 ? 14.036 -11.203 -16.630 1.00 96.50 73 TYR A CA 1
ATOM 520 C C . TYR A 1 73 ? 14.210 -12.528 -17.367 1.00 96.50 73 TYR A C 1
ATOM 522 O O . TYR A 1 73 ? 13.435 -13.463 -17.173 1.00 96.50 73 TYR A O 1
ATOM 530 N N . GLY A 1 74 ? 15.268 -12.618 -18.167 1.00 93.81 74 GLY A N 1
ATOM 531 C CA . GLY A 1 74 ? 15.682 -13.846 -18.836 1.00 93.81 74 GLY A CA 1
ATOM 532 C C . GLY A 1 74 ? 17.179 -14.083 -18.686 1.00 93.81 74 GLY A C 1
ATOM 533 O O . GLY A 1 74 ? 17.967 -13.135 -18.661 1.00 93.81 74 GLY A O 1
ATOM 534 N N . GLU A 1 75 ? 17.576 -15.350 -18.600 1.00 94.00 75 GLU A N 1
ATOM 535 C CA . GLU A 1 75 ? 18.986 -15.728 -18.663 1.00 94.00 75 GLU A CA 1
ATOM 536 C C . GLU A 1 75 ? 19.511 -15.635 -20.097 1.00 94.00 75 GLU A C 1
ATOM 538 O O . GLU A 1 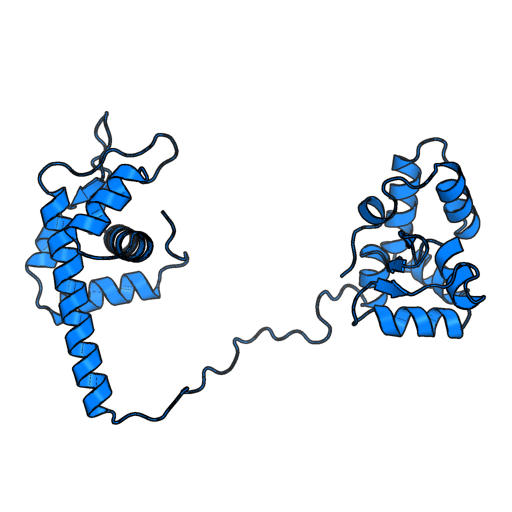75 ? 18.811 -15.941 -21.066 1.00 94.00 75 GLU A O 1
ATOM 543 N N . VAL A 1 76 ? 20.764 -15.209 -20.236 1.00 93.06 76 VAL A N 1
ATOM 544 C CA . VAL A 1 76 ? 21.440 -15.089 -21.525 1.00 93.06 76 VAL A CA 1
ATOM 545 C C . VAL A 1 76 ? 22.867 -15.616 -21.433 1.00 93.06 76 VAL A C 1
ATOM 547 O O . VAL A 1 76 ? 23.571 -15.422 -20.443 1.00 93.06 76 VAL A O 1
ATOM 550 N N . THR A 1 77 ? 23.311 -16.289 -22.488 1.00 90.56 77 THR A N 1
ATOM 551 C CA . THR A 1 77 ? 24.707 -16.697 -22.655 1.00 90.56 77 THR A CA 1
ATOM 552 C C . THR A 1 77 ? 25.575 -15.504 -23.077 1.00 90.56 77 THR A C 1
ATOM 554 O O . THR A 1 77 ? 25.071 -14.568 -23.703 1.00 90.56 77 THR A O 1
ATOM 557 N N . PRO A 1 78 ? 26.901 -15.533 -22.835 1.00 84.88 78 PRO A N 1
ATOM 558 C CA . PRO A 1 78 ? 27.806 -14.480 -23.312 1.00 84.88 78 PRO A CA 1
ATOM 559 C C . PRO A 1 78 ? 27.732 -14.255 -24.829 1.00 84.88 78 PRO A C 1
ATOM 561 O O . PRO A 1 78 ? 27.872 -13.127 -25.297 1.00 84.88 78 PRO A O 1
ATOM 564 N N . ASN A 1 79 ? 27.463 -15.325 -25.586 1.00 87.50 79 ASN A N 1
ATOM 565 C CA . ASN A 1 79 ? 27.137 -15.269 -27.005 1.00 87.50 79 ASN A CA 1
ATOM 566 C C . ASN A 1 79 ? 25.631 -15.544 -27.193 1.00 87.50 79 ASN A C 1
ATOM 568 O O . ASN A 1 79 ? 25.244 -16.717 -27.257 1.00 87.50 79 ASN A O 1
ATOM 572 N N . PRO A 1 80 ? 24.771 -14.509 -27.185 1.00 90.75 80 PRO A N 1
ATOM 573 C CA . PRO A 1 80 ? 23.329 -14.679 -27.323 1.00 90.75 80 PRO A CA 1
ATOM 574 C C . PRO A 1 80 ? 22.967 -15.236 -28.701 1.00 90.75 80 PRO A C 1
ATOM 576 O O . PRO A 1 80 ? 23.619 -14.941 -29.703 1.00 90.75 80 PRO A O 1
ATOM 579 N N . THR A 1 81 ? 21.871 -15.989 -28.763 1.00 94.25 81 THR A N 1
ATOM 580 C CA . THR A 1 81 ? 21.301 -16.436 -30.038 1.00 94.25 81 THR A CA 1
ATOM 581 C C . THR A 1 81 ? 20.879 -15.236 -30.901 1.00 94.25 81 THR A C 1
ATOM 583 O O . THR A 1 81 ? 20.593 -14.162 -30.355 1.00 94.25 81 THR A O 1
ATOM 586 N N . PRO A 1 82 ? 20.789 -15.382 -32.238 1.00 96.50 82 PRO A N 1
ATOM 587 C CA . PRO A 1 82 ? 20.407 -14.280 -33.123 1.00 96.50 82 PRO A CA 1
ATOM 588 C C . PRO A 1 82 ? 19.113 -13.543 -32.722 1.00 96.50 82 PRO A C 1
ATOM 590 O O . PRO A 1 82 ? 19.137 -12.312 -32.728 1.00 96.50 82 PRO A O 1
ATOM 593 N N . PRO A 1 83 ? 18.029 -14.220 -32.277 1.00 96.62 83 PRO A N 1
ATOM 594 C CA . PRO A 1 83 ? 16.816 -13.533 -31.820 1.00 96.62 83 PRO A CA 1
ATOM 595 C C . PRO A 1 83 ? 17.050 -12.652 -30.587 1.00 96.62 83 PRO A C 1
ATOM 597 O O . PRO A 1 83 ? 16.605 -11.508 -30.535 1.00 96.62 83 PRO A O 1
ATOM 600 N N . VAL A 1 84 ? 17.805 -13.151 -29.603 1.00 96.31 84 VAL A N 1
ATOM 601 C CA . VAL A 1 84 ? 18.128 -12.389 -28.386 1.00 96.31 84 VAL A CA 1
ATOM 602 C C . VAL A 1 84 ? 19.066 -11.229 -28.709 1.00 96.31 84 VAL A C 1
ATOM 604 O O . VAL A 1 84 ? 18.897 -10.135 -28.172 1.00 96.31 84 VAL A O 1
ATOM 607 N N . LYS A 1 85 ? 20.032 -11.430 -29.611 1.00 96.38 85 LYS A N 1
ATOM 608 C CA . LYS A 1 85 ? 20.909 -10.360 -30.093 1.00 96.38 85 LYS A CA 1
ATOM 609 C C . LYS A 1 85 ? 20.105 -9.248 -30.776 1.00 96.38 85 LYS A C 1
ATOM 611 O O . LYS A 1 85 ? 20.286 -8.088 -30.424 1.00 96.38 85 LYS A O 1
ATOM 616 N N . TRP A 1 86 ? 19.168 -9.598 -31.659 1.00 97.75 86 TRP A N 1
ATOM 617 C CA . TRP A 1 86 ? 18.301 -8.637 -32.350 1.00 97.75 86 TRP A CA 1
ATOM 618 C C . TRP A 1 86 ? 17.516 -7.751 -31.369 1.00 97.75 86 TRP A C 1
ATOM 620 O O . TRP A 1 86 ? 17.494 -6.529 -31.527 1.00 97.75 86 TRP A O 1
ATOM 630 N N . LEU A 1 87 ? 16.945 -8.356 -30.319 1.00 98.06 87 LEU A N 1
ATOM 631 C CA . LEU A 1 87 ? 16.222 -7.640 -29.262 1.00 98.06 87 LEU A CA 1
ATOM 632 C C . LEU A 1 87 ? 17.140 -6.721 -28.447 1.00 98.06 87 LEU A C 1
ATOM 634 O O . LEU A 1 87 ? 16.764 -5.593 -28.130 1.00 98.06 87 LEU A O 1
ATOM 638 N N . ARG A 1 88 ? 18.354 -7.183 -28.123 1.00 96.81 88 ARG A N 1
ATOM 639 C CA . ARG A 1 88 ? 19.352 -6.397 -27.380 1.00 96.81 88 ARG A CA 1
ATOM 640 C C . ARG A 1 88 ? 19.896 -5.219 -28.169 1.00 96.81 88 ARG A C 1
ATOM 642 O O . ARG A 1 88 ? 20.199 -4.180 -27.585 1.00 96.81 88 ARG A O 1
ATOM 649 N N . ASP A 1 89 ? 20.051 -5.383 -29.474 1.00 97.38 89 ASP A N 1
ATOM 650 C CA . ASP A 1 89 ? 20.530 -4.324 -30.358 1.00 97.38 89 ASP A CA 1
ATOM 651 C C . ASP A 1 89 ? 19.485 -3.220 -30.532 1.00 97.38 89 ASP A C 1
ATOM 653 O O . ASP A 1 89 ? 19.856 -2.083 -30.770 1.00 97.38 89 ASP A O 1
ATOM 657 N N . ARG A 1 90 ? 18.198 -3.513 -30.306 1.00 98.31 90 ARG A N 1
ATOM 658 C CA . ARG A 1 90 ? 17.095 -2.536 -30.367 1.00 98.31 90 ARG A CA 1
ATOM 659 C C . ARG A 1 90 ? 16.587 -2.068 -29.003 1.00 98.31 90 ARG A C 1
ATOM 661 O O . ARG A 1 90 ? 15.565 -1.399 -28.928 1.00 98.31 90 ARG A O 1
ATOM 668 N N . GLY A 1 91 ? 17.262 -2.442 -27.915 1.00 97.44 91 GLY A N 1
ATOM 669 C CA . GLY A 1 91 ? 16.863 -2.069 -26.554 1.00 97.44 91 GLY A CA 1
ATOM 670 C C . GLY A 1 91 ? 15.565 -2.721 -26.055 1.00 97.44 91 GLY A C 1
ATOM 671 O O . GLY A 1 91 ? 15.098 -2.380 -24.972 1.00 97.44 91 GLY A O 1
ATOM 672 N N . LEU A 1 92 ? 14.998 -3.675 -26.803 1.00 97.81 92 LEU A N 1
ATOM 673 C CA . LEU A 1 92 ? 13.819 -4.456 -26.403 1.00 97.81 92 LEU A CA 1
ATOM 674 C C . LEU A 1 92 ? 14.156 -5.483 -25.311 1.00 97.81 92 LEU A C 1
ATOM 676 O O . LEU A 1 92 ? 13.272 -5.929 -24.585 1.00 97.81 92 LEU A O 1
ATOM 680 N N . LEU A 1 93 ? 15.440 -5.828 -25.173 1.00 97.56 93 LEU A N 1
ATOM 681 C CA . LEU A 1 93 ? 16.011 -6.493 -24.004 1.00 97.56 93 LEU A CA 1
ATOM 682 C C . LEU A 1 93 ? 17.279 -5.757 -23.567 1.00 97.56 93 LEU A C 1
ATOM 684 O O . LEU A 1 93 ? 18.219 -5.615 -24.346 1.00 97.56 93 LEU A O 1
ATOM 688 N N . LEU A 1 94 ? 17.336 -5.319 -22.314 1.00 96.81 94 LEU A N 1
ATOM 689 C CA . LEU A 1 94 ? 18.467 -4.567 -21.768 1.00 96.81 94 LEU A CA 1
ATOM 690 C C . LEU A 1 94 ? 19.293 -5.446 -20.819 1.00 96.81 94 LEU A C 1
ATOM 692 O O . LEU A 1 94 ? 18.724 -6.269 -20.102 1.00 96.81 94 LEU A O 1
ATOM 696 N N . PRO A 1 95 ? 20.632 -5.340 -20.824 1.00 93.69 95 PRO A N 1
ATOM 697 C CA . PRO A 1 95 ? 21.474 -6.137 -19.942 1.00 93.69 95 PRO A CA 1
ATOM 698 C C . PRO A 1 95 ? 21.342 -5.667 -18.490 1.00 93.69 95 PRO A C 1
ATOM 700 O O . PRO A 1 95 ? 21.446 -4.481 -18.208 1.00 93.69 95 PRO A O 1
ATOM 703 N N . VAL A 1 96 ? 21.176 -6.616 -17.571 1.00 92.38 96 VAL A N 1
ATOM 704 C CA . VAL A 1 96 ? 21.229 -6.379 -16.115 1.00 92.38 96 VAL A CA 1
ATOM 705 C C . VAL A 1 96 ? 22.546 -6.896 -15.544 1.00 92.38 96 VAL A C 1
ATOM 707 O O . VAL A 1 96 ? 23.125 -6.312 -14.636 1.00 92.38 96 VAL A O 1
ATOM 710 N N . SER A 1 97 ? 23.036 -8.007 -16.094 1.00 90.00 97 SER A N 1
ATOM 711 C CA . SER A 1 97 ? 24.322 -8.608 -15.754 1.00 90.00 97 SER A CA 1
ATOM 712 C C . SER A 1 97 ? 24.935 -9.251 -17.000 1.00 90.00 97 SER A C 1
ATOM 714 O O . SER A 1 97 ? 24.338 -9.253 -18.079 1.00 90.00 97 SER A O 1
ATOM 716 N N . THR A 1 98 ? 26.111 -9.865 -16.861 1.00 87.31 98 THR A N 1
ATOM 717 C CA . THR A 1 98 ? 26.730 -10.656 -17.938 1.00 87.31 98 THR A CA 1
ATOM 718 C C . THR A 1 98 ? 25.916 -11.892 -18.337 1.00 87.31 98 THR A C 1
ATOM 720 O O . THR A 1 98 ? 26.178 -12.465 -19.393 1.00 87.31 98 THR A O 1
ATOM 723 N N . ARG A 1 99 ? 24.943 -12.310 -17.513 1.00 92.56 99 ARG A N 1
ATOM 724 C CA . ARG A 1 99 ? 24.115 -13.510 -17.718 1.00 92.56 99 ARG A CA 1
ATOM 725 C C . ARG A 1 99 ? 22.612 -13.246 -17.696 1.00 92.56 99 ARG A C 1
ATOM 727 O O . ARG A 1 99 ? 21.834 -14.190 -17.788 1.00 92.56 99 ARG A O 1
ATOM 734 N N . THR A 1 100 ? 22.180 -11.993 -17.571 1.00 94.69 100 THR A N 1
ATOM 735 C CA . THR A 1 100 ? 20.760 -11.665 -17.403 1.00 94.69 100 THR A CA 1
ATOM 736 C C . THR A 1 100 ? 20.381 -10.446 -18.225 1.00 94.69 100 THR A C 1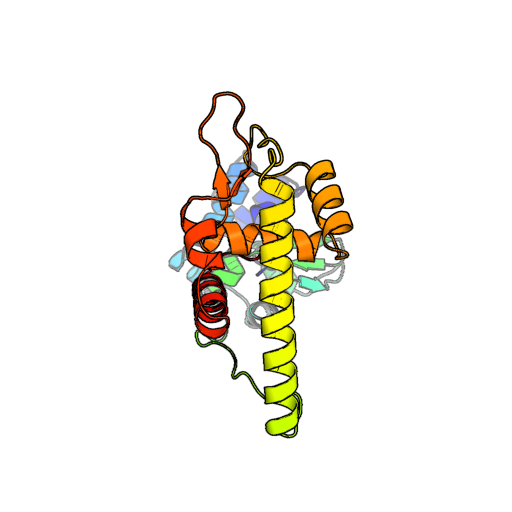
ATOM 738 O O . THR A 1 100 ? 21.091 -9.438 -18.236 1.00 94.69 100 THR A O 1
ATOM 741 N N . VAL A 1 101 ? 19.226 -10.531 -18.874 1.00 96.56 101 VAL A N 1
ATOM 742 C CA . VAL A 1 101 ? 18.562 -9.423 -19.562 1.00 96.56 101 VAL A CA 1
ATOM 743 C C . VAL A 1 101 ? 17.200 -9.155 -18.946 1.00 96.56 101 VAL A C 1
ATOM 745 O O . VAL A 1 101 ? 16.630 -10.018 -18.278 1.00 96.56 101 VAL A O 1
ATOM 748 N N . VAL A 1 102 ? 16.670 -7.966 -19.199 1.00 97.94 102 VAL A N 1
ATOM 749 C CA . VAL A 1 102 ? 15.347 -7.548 -18.756 1.00 97.94 102 VAL A CA 1
ATOM 750 C C . VAL A 1 102 ? 14.556 -6.915 -19.895 1.00 97.94 102 VAL A C 1
ATOM 752 O O . VAL A 1 102 ? 15.109 -6.173 -20.706 1.00 97.94 102 VAL A O 1
ATOM 755 N N . LEU A 1 103 ? 13.259 -7.207 -19.947 1.00 98.38 103 LEU A N 1
ATOM 756 C CA . LEU A 1 103 ? 12.279 -6.511 -20.773 1.00 98.38 103 LEU A CA 1
ATOM 757 C C . LEU A 1 103 ? 11.868 -5.211 -20.053 1.00 98.38 103 LEU A C 1
ATOM 759 O O . LEU A 1 103 ? 11.215 -5.295 -19.002 1.00 98.38 103 LEU A O 1
ATOM 763 N N . PRO A 1 104 ? 12.237 -4.019 -20.568 1.00 98.06 104 PRO A N 1
ATOM 764 C CA . PRO A 1 104 ? 11.882 -2.759 -19.924 1.00 98.06 104 PRO A CA 1
ATOM 765 C C . PRO A 1 104 ? 10.366 -2.536 -19.898 1.00 98.06 104 PRO A C 1
ATOM 767 O O . PRO A 1 104 ? 9.618 -3.021 -20.753 1.00 98.06 104 PRO A O 1
ATOM 770 N N . ARG A 1 105 ? 9.906 -1.789 -18.891 1.00 97.81 105 ARG A N 1
ATOM 771 C CA . ARG A 1 105 ? 8.490 -1.547 -18.584 1.00 97.81 105 ARG A CA 1
ATOM 772 C C . ARG A 1 105 ? 7.704 -1.011 -19.772 1.00 97.81 105 ARG A C 1
ATOM 774 O O . ARG A 1 105 ? 6.588 -1.462 -19.995 1.00 97.81 105 ARG A O 1
ATOM 781 N N . GLU A 1 106 ? 8.269 -0.063 -20.499 1.00 97.75 106 GLU A N 1
ATOM 782 C CA . GLU A 1 106 ? 7.655 0.636 -21.622 1.00 97.75 106 GLU A CA 1
ATOM 783 C C . GLU A 1 106 ? 7.355 -0.351 -22.758 1.00 97.75 106 GLU A C 1
ATOM 785 O O . GLU A 1 106 ? 6.208 -0.459 -23.192 1.00 97.75 106 GLU A O 1
ATOM 790 N N . ALA A 1 107 ? 8.343 -1.170 -23.138 1.00 97.38 107 ALA A N 1
ATOM 791 C CA . ALA A 1 107 ? 8.167 -2.232 -24.126 1.00 97.38 107 ALA A CA 1
ATOM 792 C C . ALA A 1 107 ? 7.170 -3.298 -23.638 1.00 97.38 107 ALA A C 1
ATOM 794 O O . ALA A 1 107 ? 6.274 -3.695 -24.382 1.00 97.38 107 ALA A O 1
ATOM 795 N N . ALA A 1 108 ? 7.261 -3.725 -22.371 1.00 97.19 108 ALA A N 1
ATOM 796 C CA . ALA A 1 108 ? 6.305 -4.668 -21.792 1.00 97.19 108 ALA A CA 1
ATOM 797 C C . ALA A 1 108 ? 4.868 -4.127 -21.826 1.00 97.19 108 ALA A C 1
ATOM 799 O O . ALA A 1 108 ? 3.948 -4.857 -22.179 1.00 97.19 108 ALA A O 1
ATOM 800 N N . LEU A 1 109 ? 4.653 -2.858 -21.472 1.00 96.69 109 LEU A N 1
ATOM 801 C CA . LEU A 1 109 ? 3.332 -2.233 -21.489 1.00 96.69 109 LEU A CA 1
ATOM 802 C C . LEU A 1 109 ? 2.779 -2.114 -22.905 1.00 96.69 109 LEU A C 1
ATOM 804 O O . LEU A 1 109 ? 1.598 -2.403 -23.097 1.00 96.69 109 LEU A O 1
ATOM 808 N N . HIS A 1 110 ? 3.612 -1.761 -23.885 1.00 96.94 110 HIS A N 1
ATOM 809 C CA . HIS A 1 110 ? 3.209 -1.775 -25.288 1.00 96.94 110 HIS A CA 1
ATOM 810 C C . HIS A 1 110 ? 2.734 -3.172 -25.711 1.00 96.94 110 HIS A C 1
ATOM 812 O O . HIS A 1 110 ? 1.604 -3.321 -26.174 1.00 96.94 110 HIS A O 1
ATOM 818 N N . LEU A 1 111 ? 3.538 -4.211 -25.454 1.00 96.38 111 LEU A N 1
ATOM 819 C CA . LEU A 1 111 ? 3.206 -5.606 -25.780 1.00 96.38 111 LEU A CA 1
ATOM 820 C C . LEU A 1 111 ? 1.951 -6.112 -25.044 1.00 96.38 111 LEU A C 1
ATOM 822 O O . LEU A 1 111 ? 1.244 -6.995 -25.524 1.00 96.38 111 LEU A O 1
ATOM 826 N N . ARG A 1 112 ? 1.624 -5.534 -23.882 1.00 95.62 112 ARG A N 1
ATOM 827 C CA . ARG A 1 112 ? 0.384 -5.812 -23.134 1.00 95.62 112 ARG A CA 1
ATOM 828 C C . ARG A 1 112 ? -0.820 -4.992 -23.614 1.00 95.62 112 ARG A C 1
ATOM 830 O O . ARG A 1 112 ? -1.893 -5.114 -23.014 1.00 95.62 112 ARG A O 1
ATOM 837 N N . ALA A 1 113 ? -0.669 -4.173 -24.656 1.00 93.81 113 ALA A N 1
ATOM 838 C CA . ALA A 1 113 ? -1.656 -3.199 -25.125 1.00 93.81 113 ALA A CA 1
ATOM 839 C C . ALA A 1 113 ? -2.096 -2.209 -24.024 1.00 93.81 113 ALA A C 1
ATOM 841 O O . ALA A 1 113 ? -3.269 -1.865 -23.902 1.00 93.81 113 ALA A O 1
ATOM 842 N N . GLY A 1 114 ? -1.153 -1.784 -23.178 1.00 92.50 114 GLY A N 1
ATOM 843 C CA . GLY A 1 114 ? -1.382 -0.868 -22.057 1.00 92.50 114 GLY A CA 1
ATOM 844 C C . GLY A 1 114 ? -1.944 -1.520 -20.789 1.00 92.50 114 GLY A C 1
ATOM 845 O O . GLY A 1 114 ? -2.222 -0.820 -19.820 1.00 92.50 114 GLY A O 1
ATOM 846 N N . ARG A 1 115 ? -2.111 -2.849 -20.751 1.00 92.56 115 ARG A N 1
ATOM 847 C CA . ARG A 1 115 ? -2.672 -3.546 -19.583 1.00 92.56 115 ARG A CA 1
ATOM 848 C C . ARG A 1 115 ? -1.617 -3.816 -18.509 1.00 92.56 115 ARG A C 1
ATOM 850 O O . ARG A 1 115 ? -0.605 -4.466 -18.765 1.00 92.56 115 ARG A O 1
ATOM 857 N N . ALA A 1 116 ? -1.896 -3.409 -17.270 1.00 89.50 116 ALA A N 1
ATOM 858 C CA . ALA A 1 116 ? -1.077 -3.778 -16.112 1.00 89.50 116 ALA A CA 1
ATOM 859 C C . ALA A 1 116 ? -1.255 -5.261 -15.722 1.00 89.50 116 ALA A C 1
ATOM 861 O O . ALA A 1 116 ? -0.273 -5.938 -15.403 1.00 89.50 116 ALA A O 1
ATOM 862 N N . HIS A 1 117 ? -2.485 -5.776 -15.833 1.00 89.06 117 HIS A N 1
ATOM 863 C CA . HIS A 1 117 ? -2.879 -7.140 -15.465 1.00 89.06 117 HIS A CA 1
ATOM 864 C C . HIS A 1 117 ? -3.324 -7.948 -16.688 1.00 89.06 117 HIS A C 1
ATOM 866 O O . HIS A 1 117 ? -3.945 -7.403 -17.602 1.00 89.06 117 HIS A O 1
ATOM 872 N N . ARG A 1 118 ? -3.014 -9.254 -16.707 1.00 90.56 118 ARG A N 1
ATOM 873 C CA . ARG A 1 118 ? -3.384 -10.154 -17.817 1.00 90.56 118 ARG A CA 1
ATOM 874 C C . ARG A 1 118 ? -4.889 -10.354 -17.867 1.00 90.56 118 ARG A C 1
ATOM 876 O O . ARG A 1 118 ? -5.495 -10.269 -18.932 1.00 90.56 118 ARG A O 1
ATOM 883 N N . VAL A 1 119 ? -5.445 -10.593 -16.688 1.00 91.00 119 VAL A N 1
ATOM 884 C CA . VAL A 1 119 ? -6.865 -10.714 -16.401 1.00 91.00 119 VAL A CA 1
ATOM 885 C C . VAL A 1 119 ? -7.110 -9.802 -15.200 1.00 91.00 119 VAL A C 1
ATOM 887 O O . VAL A 1 119 ? -6.507 -10.029 -14.152 1.00 91.00 119 VAL A O 1
ATOM 890 N N . PRO A 1 120 ? -7.870 -8.708 -15.355 1.00 86.94 120 PRO A N 1
ATOM 891 C CA . PRO A 1 120 ? -8.307 -7.917 -14.215 1.00 86.94 120 PRO A CA 1
ATOM 892 C C . PRO A 1 120 ? -9.235 -8.756 -13.330 1.00 86.94 120 PRO A C 1
ATOM 894 O O . PRO A 1 120 ? -10.188 -9.345 -13.835 1.00 86.94 120 PRO A O 1
ATOM 897 N N . GLU A 1 121 ? -8.989 -8.758 -12.023 1.00 87.38 121 GLU A N 1
ATOM 898 C CA . GLU A 1 121 ? -9.884 -9.325 -11.007 1.00 87.38 121 GLU A CA 1
ATOM 899 C C . GLU A 1 121 ? -10.407 -8.167 -10.141 1.00 87.38 121 GLU A C 1
ATOM 901 O O . GLU A 1 121 ? -9.898 -7.924 -9.050 1.00 87.38 121 GLU A O 1
ATOM 906 N N . PRO A 1 122 ? -11.359 -7.357 -10.653 1.00 87.00 122 PRO A N 1
ATOM 907 C CA . PRO A 1 122 ? -11.810 -6.130 -9.989 1.00 87.00 122 PRO A CA 1
ATOM 908 C C . PRO A 1 122 ? -12.795 -6.392 -8.840 1.00 87.00 122 PRO A C 1
ATOM 910 O O . PRO A 1 122 ? -13.355 -5.452 -8.283 1.00 87.00 122 PRO A O 1
ATOM 913 N N . VAL A 1 123 ? -13.056 -7.659 -8.527 1.00 89.88 123 VAL A N 1
ATOM 914 C CA . VAL A 1 123 ? -13.989 -8.086 -7.486 1.00 89.88 123 VAL A CA 1
ATOM 915 C C . VAL A 1 123 ? -13.158 -8.656 -6.339 1.00 89.88 123 VAL A C 1
ATOM 917 O O . VAL A 1 123 ? -12.201 -9.385 -6.614 1.00 89.88 123 VAL A O 1
ATOM 920 N N . PRO A 1 124 ? -13.482 -8.345 -5.070 1.00 83.62 124 PRO A N 1
ATOM 921 C CA . PRO A 1 124 ? -12.806 -8.973 -3.944 1.00 83.62 124 PRO A CA 1
ATOM 922 C C . PRO A 1 124 ? -12.907 -10.504 -4.036 1.00 83.62 124 PRO A C 1
ATOM 924 O O . PRO A 1 124 ? -13.909 -11.027 -4.538 1.00 83.62 124 PRO A O 1
ATOM 927 N N . PRO A 1 125 ? -11.893 -11.238 -3.547 1.00 84.50 125 PRO A N 1
ATOM 928 C CA . PRO A 1 125 ? -11.958 -12.689 -3.505 1.00 84.50 125 PRO A CA 1
ATOM 929 C C . PRO A 1 125 ? -13.140 -13.138 -2.643 1.00 84.50 125 PRO A C 1
ATOM 931 O O . PRO A 1 125 ? -13.518 -12.473 -1.676 1.00 84.50 125 PRO A O 1
ATOM 934 N N . VAL A 1 126 ? -13.710 -14.296 -2.975 1.00 87.56 126 VAL A N 1
ATOM 935 C CA . VAL A 1 126 ? -14.753 -14.904 -2.146 1.00 87.56 126 VAL A CA 1
ATOM 936 C C . VAL A 1 126 ? -14.146 -15.254 -0.789 1.00 87.56 126 VAL A C 1
ATOM 938 O O . VAL A 1 126 ? -13.214 -16.054 -0.705 1.00 87.56 126 VAL A O 1
ATOM 941 N N . VAL A 1 127 ? -14.677 -14.656 0.276 1.00 85.62 127 VAL A N 1
ATOM 942 C CA . VAL A 1 127 ? -14.269 -14.974 1.646 1.00 85.62 127 VAL A CA 1
ATOM 943 C C . VAL A 1 127 ? -14.950 -16.278 2.052 1.00 85.62 127 VAL A C 1
ATOM 945 O O . VAL A 1 127 ? -16.155 -16.314 2.291 1.00 85.62 127 VAL A O 1
ATOM 948 N N . GLY A 1 128 ? -14.180 -17.363 2.084 1.00 86.25 128 GLY A N 1
ATOM 949 C CA . GLY A 1 128 ? -14.626 -18.657 2.598 1.00 86.25 128 GLY A CA 1
ATOM 950 C C . GLY A 1 128 ? -14.438 -18.770 4.111 1.00 86.25 128 GLY A C 1
ATOM 951 O O . GLY A 1 128 ? -13.572 -18.117 4.695 1.00 86.25 128 GLY A O 1
ATOM 952 N N . THR A 1 129 ? -15.220 -19.633 4.758 1.00 84.81 129 THR A N 1
ATOM 953 C CA . THR A 1 129 ? -14.972 -20.019 6.150 1.00 84.81 129 THR A CA 1
ATOM 954 C C . THR A 1 129 ? -13.742 -20.925 6.218 1.00 84.81 129 THR A C 1
ATOM 956 O O . THR A 1 129 ? -13.648 -21.927 5.515 1.00 84.81 129 THR A O 1
ATOM 959 N N . ALA A 1 130 ? -12.776 -20.581 7.074 1.00 84.94 130 ALA A N 1
ATOM 960 C CA . ALA A 1 130 ? -11.574 -21.402 7.258 1.00 84.94 130 ALA A CA 1
ATOM 961 C C . ALA A 1 130 ? -11.881 -22.748 7.944 1.00 84.94 130 ALA A C 1
ATOM 963 O O . ALA A 1 130 ? -11.175 -23.731 7.733 1.00 84.94 130 ALA A O 1
ATOM 964 N N . ALA A 1 131 ? -12.923 -22.782 8.778 1.00 89.06 131 ALA A N 1
ATOM 965 C CA . ALA A 1 131 ? -13.437 -23.977 9.432 1.00 89.06 131 ALA A CA 1
ATOM 966 C C . ALA A 1 131 ? -14.899 -23.765 9.845 1.00 89.06 131 ALA A C 1
ATOM 968 O O . ALA A 1 131 ? -15.296 -22.646 10.181 1.00 89.06 131 ALA A O 1
ATOM 969 N N . GLU A 1 132 ? -15.674 -24.845 9.886 1.00 90.88 132 GLU A N 1
ATOM 970 C CA . GLU A 1 132 ? -16.990 -24.845 10.525 1.00 90.88 132 GLU A CA 1
ATOM 971 C C . GLU A 1 132 ? -16.832 -24.849 12.052 1.00 90.88 132 GLU A C 1
ATOM 973 O O . GLU A 1 132 ? -15.963 -25.521 12.615 1.00 90.88 132 GLU A O 1
ATOM 978 N N . ARG A 1 133 ? -17.661 -24.061 12.738 1.00 90.81 133 ARG A N 1
ATOM 979 C CA . ARG A 1 133 ? -17.701 -23.954 14.200 1.00 90.81 133 ARG A CA 1
ATOM 980 C C . ARG A 1 133 ? -19.153 -23.986 14.652 1.00 90.81 133 ARG A C 1
ATOM 982 O O . ARG A 1 133 ? -20.026 -23.516 13.929 1.00 90.81 133 ARG A O 1
ATOM 989 N N . ASP A 1 134 ? -19.389 -24.504 15.854 1.00 94.88 134 ASP A N 1
ATOM 990 C CA . ASP A 1 134 ? -20.703 -24.429 16.497 1.00 94.88 134 ASP A CA 1
ATOM 991 C C . ASP A 1 134 ? -21.147 -22.955 16.616 1.00 94.88 134 ASP A C 1
ATOM 993 O O . ASP A 1 134 ? -20.452 -22.175 17.282 1.00 94.88 134 ASP A O 1
ATOM 997 N N . PRO A 1 135 ? -22.286 -22.561 16.009 1.00 94.44 135 PRO A N 1
ATOM 998 C CA . PRO A 1 135 ? -22.778 -21.189 16.060 1.00 94.44 135 PRO A CA 1
ATOM 999 C C . PRO A 1 135 ? -22.934 -20.641 17.484 1.00 94.44 135 PRO A C 1
ATOM 1001 O O . PRO A 1 135 ? -22.606 -19.481 17.720 1.00 94.44 135 PRO A O 1
ATOM 1004 N N . GLN A 1 136 ? -23.355 -21.458 18.458 1.00 96.38 136 GLN A N 1
ATOM 1005 C CA . GLN A 1 136 ? -23.521 -20.996 19.845 1.00 96.38 136 GLN A CA 1
ATOM 1006 C C . GLN A 1 136 ? -22.183 -20.757 20.552 1.00 96.38 136 GLN A C 1
ATOM 1008 O O . GLN A 1 136 ? -22.069 -19.900 21.431 1.00 96.38 136 GLN A O 1
ATOM 1013 N N . ALA A 1 137 ? -21.152 -21.529 20.212 1.00 95.19 137 ALA A N 1
ATOM 1014 C CA . ALA A 1 137 ? -19.805 -21.287 20.710 1.00 95.19 137 ALA A CA 1
ATOM 1015 C C . ALA A 1 137 ? -19.221 -19.989 20.132 1.00 95.19 137 ALA A C 1
ATOM 1017 O O . ALA A 1 137 ? -18.601 -19.228 20.873 1.00 95.19 137 ALA A O 1
ATOM 1018 N N . VAL A 1 138 ? -19.451 -19.724 18.840 1.00 94.44 138 VAL A N 1
ATOM 1019 C CA . VAL A 1 138 ? -19.031 -18.475 18.183 1.00 94.44 138 VAL A CA 1
ATOM 1020 C C . VAL A 1 138 ? -19.725 -17.271 18.812 1.00 94.44 138 VAL A C 1
ATOM 1022 O O . VAL A 1 138 ? -19.045 -16.317 19.178 1.00 94.44 138 VAL A O 1
ATOM 1025 N N . ASP A 1 139 ? -21.042 -17.338 19.003 1.00 95.56 139 ASP A N 1
ATOM 1026 C CA . ASP A 1 139 ? -21.838 -16.249 19.576 1.00 95.56 139 ASP A CA 1
ATOM 1027 C C . ASP A 1 139 ? -21.388 -15.883 21.001 1.00 95.56 139 ASP A C 1
ATOM 1029 O O . ASP A 1 139 ? -21.083 -14.728 21.297 1.00 95.56 139 ASP A O 1
ATOM 1033 N N . ARG A 1 140 ? -21.199 -16.884 21.872 1.00 96.19 140 ARG A N 1
ATOM 1034 C CA . ARG A 1 140 ? -20.681 -16.659 23.234 1.00 96.19 140 ARG A CA 1
ATOM 1035 C C . ARG A 1 140 ? -19.274 -16.067 23.245 1.00 96.19 140 ARG A C 1
ATOM 1037 O O . ARG A 1 140 ? -18.985 -15.195 24.063 1.00 96.19 140 ARG A O 1
ATOM 1044 N N . ALA A 1 141 ? -18.396 -16.538 22.360 1.00 96.12 141 ALA A N 1
ATOM 1045 C CA . ALA A 1 141 ? -17.048 -15.993 22.246 1.00 96.12 141 ALA A CA 1
ATOM 1046 C C . ALA A 1 141 ? -17.076 -14.536 21.758 1.00 96.12 141 ALA A C 1
ATOM 1048 O O . ALA A 1 141 ? -16.357 -13.702 22.307 1.00 96.12 141 ALA A O 1
ATOM 1049 N N . ALA A 1 142 ? -17.933 -14.220 20.783 1.00 94.06 142 ALA A N 1
ATOM 1050 C CA . ALA A 1 142 ? -18.119 -12.866 20.273 1.00 94.06 142 ALA A CA 1
ATOM 1051 C C . ALA A 1 142 ? -18.637 -11.916 21.361 1.00 94.06 142 ALA A C 1
ATOM 1053 O O . ALA A 1 142 ? -18.072 -10.839 21.537 1.00 94.06 142 ALA A O 1
ATOM 1054 N N . ALA A 1 143 ? -19.628 -12.337 22.151 1.00 95.00 143 ALA A N 1
ATOM 1055 C CA . ALA A 1 143 ? -20.127 -11.559 23.285 1.00 95.00 143 ALA A CA 1
ATOM 1056 C C . ALA A 1 143 ? -19.025 -11.273 24.323 1.00 95.00 143 ALA A C 1
ATOM 1058 O O . ALA A 1 143 ? -18.890 -10.143 24.791 1.00 95.00 143 ALA A O 1
ATOM 1059 N N . GLY A 1 144 ? -18.190 -12.271 24.638 1.00 96.81 144 GLY A N 1
ATOM 1060 C CA . GLY A 1 144 ? -17.040 -12.089 25.527 1.00 96.81 144 GLY A CA 1
ATOM 1061 C C . GLY A 1 144 ? -16.031 -11.069 24.992 1.00 96.81 144 GLY A C 1
ATOM 1062 O O . GLY A 1 144 ? -15.583 -10.202 25.736 1.00 96.81 144 GLY A O 1
ATOM 1063 N N . GLN A 1 145 ? -15.715 -11.125 23.695 1.00 96.62 145 GLN A N 1
ATOM 1064 C CA . GLN A 1 145 ? -14.797 -10.170 23.063 1.00 96.62 145 GLN A CA 1
ATOM 1065 C C . GLN A 1 145 ? -15.380 -8.757 22.967 1.00 96.62 145 GLN A C 1
ATOM 1067 O O . GLN A 1 145 ? -14.646 -7.793 23.169 1.00 96.62 145 GLN A O 1
ATOM 1072 N N . ALA A 1 146 ? -16.685 -8.620 22.718 1.00 97.19 146 ALA A N 1
ATOM 1073 C CA . ALA A 1 146 ? -17.358 -7.325 22.759 1.00 97.19 146 ALA A CA 1
ATOM 1074 C C . ALA A 1 146 ? -17.248 -6.703 24.158 1.00 97.19 146 ALA A C 1
ATOM 1076 O O . ALA A 1 146 ? -16.877 -5.541 24.282 1.00 97.19 146 ALA A O 1
ATOM 1077 N N . PHE A 1 147 ? -17.470 -7.486 25.219 1.00 96.88 147 PHE A N 1
ATOM 1078 C CA . PHE A 1 147 ? -17.301 -7.000 26.588 1.00 96.88 147 PHE A CA 1
ATOM 1079 C C . PHE A 1 147 ? -15.857 -6.569 26.880 1.00 96.88 147 PHE A C 1
ATOM 1081 O O . PHE A 1 147 ? -15.643 -5.477 27.401 1.00 96.88 147 PHE A O 1
ATOM 1088 N N . THR A 1 148 ? -14.862 -7.374 26.484 1.00 97.00 148 THR A N 1
ATOM 1089 C CA . THR A 1 148 ? -13.444 -7.001 26.610 1.00 97.00 148 THR A CA 1
ATOM 1090 C C . THR A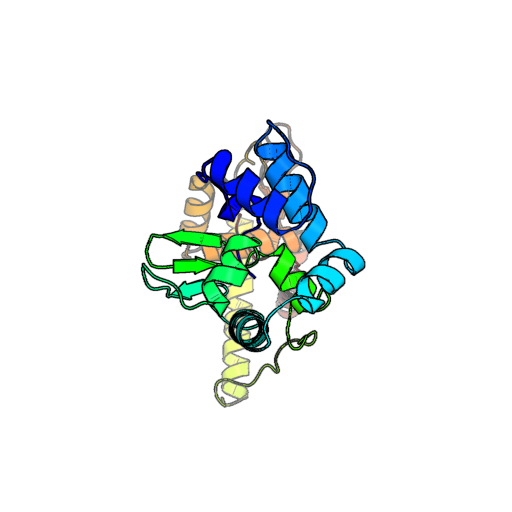 1 148 ? -13.137 -5.695 25.877 1.00 97.00 148 THR A C 1
ATOM 1092 O O . THR A 1 148 ? -12.496 -4.827 26.457 1.00 97.00 148 THR A O 1
ATOM 1095 N N . ALA A 1 149 ? -13.641 -5.511 24.652 1.00 97.69 149 ALA A N 1
ATOM 1096 C CA . ALA A 1 149 ? -13.457 -4.277 23.888 1.00 97.69 149 ALA A CA 1
ATOM 1097 C C . ALA A 1 149 ? -13.998 -3.045 24.632 1.00 97.69 149 ALA A C 1
ATOM 1099 O O . ALA A 1 149 ? -13.317 -2.023 24.715 1.00 97.69 149 ALA A O 1
ATOM 1100 N N . LEU A 1 150 ? -15.200 -3.155 25.210 1.00 98.38 150 LEU A N 1
ATOM 1101 C CA . LEU A 1 150 ? -15.801 -2.085 26.008 1.00 98.38 150 LEU A CA 1
ATOM 1102 C C . LEU A 1 150 ? -14.952 -1.746 27.232 1.00 98.38 150 LEU A C 1
ATOM 1104 O O . LEU A 1 150 ? -14.675 -0.572 27.468 1.00 98.38 150 LEU A O 1
ATOM 1108 N N . SER A 1 151 ? -14.505 -2.761 27.977 1.00 97.94 151 SER A N 1
ATOM 1109 C CA . SER A 1 151 ? -13.638 -2.565 29.142 1.00 97.94 151 SER A CA 1
ATOM 1110 C C . SER A 1 151 ? -12.310 -1.907 28.762 1.00 97.94 151 SER A C 1
ATOM 1112 O O . SER A 1 151 ? -11.895 -0.968 29.432 1.00 97.94 151 SER A O 1
ATOM 1114 N N . THR A 1 152 ? -11.677 -2.325 27.662 1.00 98.31 152 THR A N 1
ATOM 1115 C CA . THR A 1 152 ? -10.406 -1.745 27.202 1.00 98.31 152 THR A CA 1
ATOM 1116 C C . THR A 1 152 ? -10.546 -0.274 26.807 1.00 98.31 152 THR A C 1
ATOM 1118 O O . THR A 1 152 ? -9.700 0.541 27.174 1.00 98.31 152 THR A O 1
ATOM 1121 N N . VAL A 1 153 ? -11.611 0.099 26.087 1.00 98.38 153 VAL A N 1
ATOM 1122 C CA . VAL A 1 153 ? -11.858 1.510 25.739 1.00 98.38 153 VAL A CA 1
ATOM 1123 C C . VAL A 1 153 ? -12.170 2.330 26.991 1.00 98.38 153 VAL A C 1
ATOM 1125 O O . VAL A 1 153 ? -11.628 3.418 27.155 1.00 98.38 153 VAL A O 1
ATOM 1128 N N . GLU A 1 154 ? -12.974 1.806 27.914 1.00 98.25 154 GLU A N 1
ATOM 1129 C CA . GLU A 1 154 ? -13.270 2.472 29.185 1.00 98.25 154 GLU A CA 1
ATOM 1130 C C . GLU A 1 154 ? -12.005 2.694 30.039 1.00 98.25 154 GLU A C 1
ATOM 1132 O O . GLU A 1 154 ? -11.815 3.775 30.599 1.00 98.25 154 GLU A O 1
ATOM 1137 N N . GLU A 1 155 ? -11.104 1.714 30.113 1.00 97.94 155 GLU A N 1
ATOM 1138 C CA . GLU A 1 155 ? -9.807 1.848 30.790 1.00 97.94 155 GLU A CA 1
ATOM 1139 C C . GLU A 1 155 ? -8.909 2.895 30.127 1.00 97.94 155 GLU A C 1
ATOM 1141 O O . GLU A 1 155 ? -8.289 3.699 30.827 1.00 97.94 155 GLU A O 1
ATOM 1146 N N . LEU A 1 156 ? -8.876 2.943 28.792 1.00 97.94 156 LEU A N 1
ATOM 1147 C CA . LEU A 1 156 ? -8.144 3.966 28.044 1.00 97.94 156 LEU A CA 1
ATOM 1148 C C . LEU A 1 156 ? -8.675 5.376 28.343 1.00 97.94 156 LEU A C 1
ATOM 1150 O O . LEU A 1 156 ? -7.890 6.287 28.606 1.00 97.94 156 LEU A O 1
ATOM 1154 N N . LEU A 1 157 ? -9.998 5.556 28.335 1.00 97.75 157 LEU A N 1
ATOM 1155 C CA . LEU A 1 157 ? -10.631 6.838 28.649 1.00 97.75 157 LEU A CA 1
ATOM 1156 C C . LEU A 1 157 ? -10.303 7.271 30.084 1.00 97.75 157 LEU A C 1
ATOM 1158 O O . LEU A 1 157 ? -9.868 8.402 30.306 1.00 97.75 157 LEU A O 1
ATOM 1162 N N . LYS A 1 158 ? -10.398 6.351 31.054 1.00 96.44 158 LYS A N 1
ATOM 1163 C CA . LYS A 1 158 ? -10.007 6.604 32.452 1.00 96.44 158 LYS A CA 1
ATOM 1164 C C . LYS A 1 158 ? -8.536 6.991 32.582 1.00 96.44 158 LYS A C 1
ATOM 1166 O O . LYS A 1 158 ? -8.219 7.914 33.330 1.00 96.44 158 LYS A O 1
ATOM 1171 N N . LEU A 1 159 ? -7.645 6.317 31.851 1.00 95.81 159 LEU A N 1
ATOM 1172 C CA . LEU A 1 159 ? -6.208 6.594 31.858 1.00 95.81 159 LEU A CA 1
ATOM 1173 C C . LEU A 1 159 ? -5.899 8.031 31.415 1.00 95.81 159 LEU A C 1
ATOM 1175 O O . LEU A 1 159 ? -4.960 8.633 31.934 1.00 95.81 159 LEU A O 1
ATOM 1179 N N . TRP A 1 160 ? -6.658 8.583 30.464 1.00 95.50 160 TRP A N 1
ATOM 1180 C CA . TRP A 1 160 ? -6.396 9.909 29.884 1.00 95.50 160 TRP A CA 1
ATOM 1181 C C . TRP A 1 160 ? -7.283 11.029 30.439 1.00 95.50 160 TRP A C 1
ATOM 1183 O O . TRP A 1 160 ? -7.017 12.196 30.159 1.00 95.50 160 TRP A O 1
ATOM 1193 N N . ASN A 1 161 ? -8.264 10.710 31.286 1.00 90.69 161 ASN A N 1
ATOM 1194 C CA . ASN A 1 161 ? -9.147 11.692 31.923 1.00 90.69 161 ASN A CA 1
ATOM 1195 C C . ASN A 1 161 ? -8.390 12.714 32.801 1.00 90.69 161 ASN A C 1
ATOM 1197 O O . ASN A 1 161 ? -8.771 13.874 32.896 1.00 90.69 161 ASN A O 1
ATOM 1201 N N . GLY A 1 162 ? -7.280 12.306 33.430 1.00 83.12 162 GLY A N 1
ATOM 1202 C CA . GLY A 1 162 ? -6.460 13.162 34.306 1.00 83.12 162 GLY A CA 1
ATOM 1203 C C . GLY A 1 162 ? -5.376 13.985 33.598 1.00 83.12 162 GLY A C 1
ATOM 1204 O O . GLY A 1 162 ? -4.461 14.475 34.261 1.00 83.12 162 GLY A O 1
ATOM 1205 N N . GLY A 1 163 ? -5.435 14.093 32.268 1.00 83.56 163 GLY A N 1
ATOM 1206 C CA . GLY A 1 163 ? -4.408 14.720 31.438 1.00 83.56 163 GLY A CA 1
ATOM 1207 C C . GLY A 1 163 ? -3.667 13.681 30.606 1.00 83.56 163 GLY A C 1
ATOM 1208 O O . GLY A 1 163 ? -2.677 13.095 31.049 1.00 83.56 163 GLY A O 1
ATOM 1209 N N . GLY A 1 164 ? -4.155 13.455 29.388 1.00 90.56 164 GLY A N 1
ATOM 1210 C CA . GLY A 1 164 ? -3.560 12.506 28.461 1.00 90.56 164 GLY A CA 1
ATOM 1211 C C . GLY A 1 164 ? -2.243 12.986 27.830 1.00 90.56 164 GLY A C 1
ATOM 1212 O O . GLY A 1 164 ? -1.661 14.018 28.209 1.00 90.56 164 GLY A O 1
ATOM 1213 N N . PRO A 1 165 ? -1.706 12.186 26.896 1.00 94.12 165 PRO A N 1
ATOM 1214 C CA . PRO A 1 165 ? -0.393 12.412 26.318 1.00 94.12 165 PRO A CA 1
ATOM 1215 C C . PRO A 1 165 ? -0.378 13.633 25.395 1.00 94.12 165 PRO A C 1
ATOM 1217 O O . PRO A 1 165 ? -1.326 13.886 24.654 1.00 94.12 165 PRO A O 1
ATOM 1220 N N . ALA A 1 166 ? 0.739 14.362 25.422 1.00 92.56 166 ALA A N 1
ATOM 1221 C CA . ALA A 1 166 ? 0.970 15.492 24.531 1.00 92.56 166 ALA A CA 1
ATOM 1222 C C . ALA A 1 166 ? 1.115 15.037 23.074 1.00 92.56 166 ALA A C 1
ATOM 1224 O O . ALA A 1 166 ? 1.708 13.987 22.791 1.00 92.56 166 ALA A O 1
ATOM 1225 N N . ILE A 1 167 ? 0.619 15.868 22.164 1.00 91.19 167 ILE A N 1
ATOM 1226 C CA . ILE A 1 167 ? 0.662 15.624 20.727 1.00 91.19 167 ILE A CA 1
ATOM 1227 C C . ILE A 1 167 ? 2.036 16.008 20.180 1.00 91.19 167 ILE A C 1
ATOM 1229 O O . ILE A 1 167 ? 2.631 17.025 20.546 1.00 91.19 167 ILE A O 1
ATOM 1233 N N . LEU A 1 168 ? 2.584 15.173 19.298 1.00 89.50 168 LEU A N 1
ATOM 1234 C CA . LEU A 1 168 ? 3.824 15.501 18.601 1.00 89.50 168 LEU A CA 1
ATOM 1235 C C . LEU A 1 168 ? 3.599 16.624 17.582 1.00 89.50 168 LEU A C 1
ATOM 1237 O O . LEU A 1 168 ? 2.542 16.730 16.976 1.00 89.50 168 LEU A O 1
ATOM 1241 N N . ARG A 1 169 ? 4.641 17.412 17.284 1.00 80.38 169 ARG A N 1
ATOM 1242 C CA . ARG A 1 169 ? 4.562 18.491 16.273 1.00 80.38 169 ARG A CA 1
ATOM 1243 C C . ARG A 1 169 ? 4.109 18.028 14.883 1.00 80.38 169 ARG A C 1
ATOM 1245 O O . ARG A 1 169 ? 3.560 18.826 14.137 1.00 80.38 169 ARG A O 1
ATOM 1252 N N . ALA A 1 170 ? 4.385 16.775 14.525 1.00 79.12 170 ALA A N 1
ATOM 1253 C CA . ALA A 1 170 ? 3.960 16.173 13.260 1.00 79.12 170 ALA A CA 1
ATOM 1254 C C . ALA A 1 170 ? 2.562 15.520 13.341 1.00 79.12 170 ALA A C 1
ATOM 1256 O O . ALA A 1 170 ? 2.140 14.871 12.388 1.00 79.12 170 ALA A O 1
ATOM 1257 N N . GLY A 1 171 ? 1.860 15.682 14.467 1.00 79.50 171 GLY A N 1
ATOM 1258 C CA . GLY A 1 171 ? 0.690 14.896 14.843 1.00 79.50 171 GLY A CA 1
ATOM 1259 C C . GLY A 1 171 ? 1.072 13.553 15.472 1.00 79.50 171 GLY A C 1
ATOM 1260 O O . GLY A 1 171 ? 2.203 13.080 15.336 1.00 79.50 171 GLY A O 1
ATOM 1261 N N . GLY A 1 172 ? 0.119 12.939 16.173 1.00 86.75 172 GLY A N 1
ATOM 1262 C CA . GLY A 1 172 ? 0.262 11.592 16.722 1.00 86.75 172 GLY A CA 1
ATOM 1263 C C . GLY A 1 172 ? 0.941 11.520 18.090 1.00 86.75 172 GLY A C 1
ATOM 1264 O O . GLY A 1 172 ? 1.129 12.519 18.792 1.00 86.75 172 GLY A O 1
ATOM 1265 N N . LEU A 1 173 ? 1.276 10.290 18.477 1.00 91.12 173 LEU A N 1
ATOM 1266 C CA . LEU A 1 173 ? 1.722 9.919 19.814 1.00 91.12 173 LEU A CA 1
ATOM 1267 C C . LEU A 1 173 ? 3.215 9.567 19.809 1.00 91.12 173 LEU A C 1
ATOM 1269 O O . LEU A 1 173 ? 3.707 8.904 18.902 1.00 91.12 173 LEU A O 1
ATOM 1273 N N . SER A 1 174 ? 3.962 9.959 20.844 1.00 92.75 174 SER A N 1
ATOM 1274 C CA . SER A 1 174 ? 5.344 9.475 20.965 1.00 92.75 174 SER A CA 1
ATOM 1275 C C . SER A 1 174 ? 5.385 7.980 21.298 1.00 92.75 174 SER A C 1
ATOM 1277 O O . SER A 1 174 ? 4.574 7.502 22.090 1.00 92.75 174 SER A O 1
ATOM 1279 N N . VAL A 1 175 ? 6.402 7.264 20.801 1.00 94.12 175 VAL A N 1
ATOM 1280 C CA . VAL A 1 175 ? 6.637 5.835 21.112 1.00 94.12 175 VAL A CA 1
ATOM 1281 C C . VAL A 1 175 ? 6.628 5.567 22.622 1.00 94.12 175 VAL A C 1
ATOM 1283 O O . VAL A 1 175 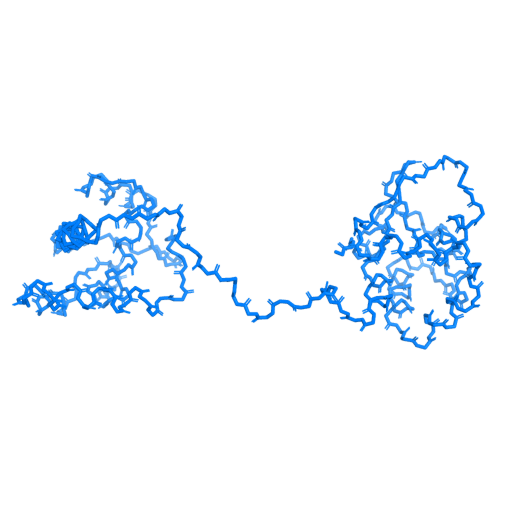? 6.114 4.555 23.087 1.00 94.12 175 VAL A O 1
ATOM 1286 N N . ARG A 1 176 ? 7.153 6.502 23.423 1.00 95.69 176 ARG A N 1
ATOM 1287 C CA . ARG A 1 176 ? 7.152 6.393 24.888 1.00 95.69 176 ARG A CA 1
ATOM 1288 C C . ARG A 1 176 ? 5.739 6.411 25.471 1.00 95.69 176 ARG A C 1
ATOM 1290 O O . ARG A 1 176 ? 5.460 5.655 26.398 1.00 95.69 176 ARG A O 1
ATOM 1297 N N . GLU A 1 177 ? 4.882 7.297 24.974 1.00 95.38 177 GLU A N 1
ATOM 1298 C CA . GLU A 1 177 ? 3.495 7.400 25.435 1.00 95.38 177 GLU A CA 1
ATOM 1299 C C . GLU A 1 177 ? 2.666 6.206 24.939 1.00 95.38 177 GLU A C 1
ATOM 1301 O O . GLU A 1 177 ? 1.893 5.657 25.721 1.00 95.38 177 GLU A O 1
ATOM 1306 N N . LEU A 1 178 ? 2.908 5.720 23.712 1.00 95.69 178 LEU A N 1
ATOM 1307 C CA . LEU A 1 178 ? 2.291 4.490 23.200 1.00 95.69 178 LEU A CA 1
ATOM 1308 C C . LEU A 1 178 ? 2.645 3.284 24.071 1.00 95.69 178 LEU A C 1
ATOM 1310 O O . LEU A 1 178 ? 1.763 2.552 24.511 1.00 95.69 178 LEU A O 1
ATOM 1314 N N . LYS A 1 179 ? 3.929 3.116 24.397 1.00 96.94 179 LYS A N 1
ATOM 1315 C CA . LYS A 1 179 ? 4.393 2.049 25.286 1.00 96.94 179 LYS A CA 1
ATOM 1316 C C . LYS A 1 179 ? 3.790 2.150 26.687 1.00 96.94 179 LYS A C 1
ATOM 1318 O O . LYS A 1 179 ? 3.500 1.128 27.303 1.00 96.94 179 LYS A O 1
ATOM 1323 N N . ARG A 1 180 ? 3.583 3.367 27.204 1.00 96.19 180 ARG A N 1
ATOM 1324 C CA . ARG A 1 180 ? 2.896 3.564 28.489 1.00 96.19 180 ARG A CA 1
ATOM 1325 C C . ARG A 1 180 ? 1.442 3.104 28.404 1.00 96.19 180 ARG A C 1
ATOM 1327 O O . ARG A 1 180 ? 1.028 2.345 29.269 1.00 96.19 180 ARG A O 1
ATOM 1334 N N . ALA A 1 181 ? 0.709 3.522 27.372 1.00 96.25 181 ALA A N 1
ATOM 1335 C CA . ALA A 1 181 ? -0.676 3.103 27.164 1.00 96.25 181 ALA A CA 1
ATOM 1336 C C . ALA A 1 181 ? -0.786 1.579 27.004 1.00 96.25 181 ALA A C 1
ATOM 1338 O O . ALA A 1 181 ? -1.606 0.958 27.668 1.00 96.25 181 ALA A O 1
ATOM 1339 N N . ALA A 1 182 ? 0.097 0.968 26.210 1.00 97.31 182 ALA A N 1
ATOM 1340 C CA . ALA A 1 182 ? 0.157 -0.480 26.021 1.00 97.31 182 ALA A CA 1
ATOM 1341 C C . ALA A 1 182 ? 0.378 -1.239 27.337 1.00 97.31 182 ALA A C 1
ATOM 1343 O O . ALA A 1 182 ? 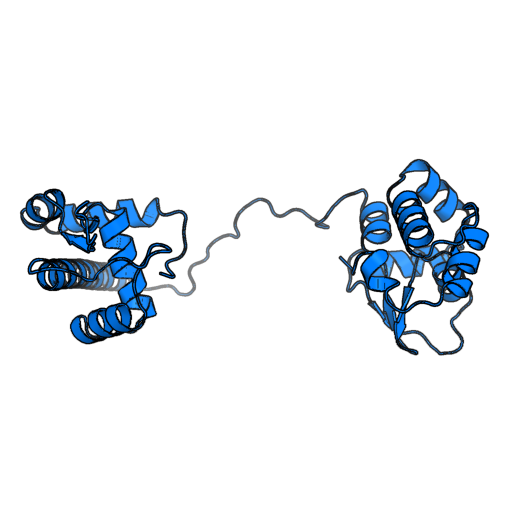-0.359 -2.172 27.636 1.00 97.31 182 ALA A O 1
ATOM 1344 N N . ASN A 1 183 ? 1.325 -0.785 28.165 1.00 97.69 183 ASN A N 1
ATOM 1345 C CA . ASN A 1 183 ? 1.559 -1.372 29.485 1.00 97.69 183 ASN A CA 1
ATOM 1346 C C . ASN A 1 183 ? 0.362 -1.192 30.432 1.00 97.69 183 ASN A C 1
ATOM 1348 O O . ASN A 1 183 ? 0.069 -2.091 31.210 1.00 97.69 183 ASN A O 1
ATOM 1352 N N . SER A 1 184 ? -0.303 -0.033 30.403 1.00 96.44 184 SER A N 1
ATOM 1353 C CA . SER A 1 184 ? -1.473 0.235 31.249 1.00 96.44 184 SER A CA 1
ATOM 1354 C C . SER A 1 184 ? -2.692 -0.598 30.858 1.00 96.44 184 SER A C 1
ATOM 1356 O O . SER A 1 184 ? -3.453 -0.971 31.740 1.00 96.44 184 SER A O 1
ATOM 1358 N N . LEU A 1 185 ? -2.855 -0.889 29.565 1.00 96.94 185 LEU A N 1
ATOM 1359 C CA . LEU A 1 185 ? -3.930 -1.725 29.025 1.00 96.94 185 LEU A CA 1
ATOM 1360 C C . LEU A 1 185 ? -3.575 -3.225 28.988 1.00 96.94 185 LEU A C 1
ATOM 1362 O O . LEU A 1 185 ? -4.389 -4.019 28.534 1.00 96.94 185 LEU A O 1
ATOM 1366 N N . ASP A 1 186 ? -2.364 -3.608 29.411 1.00 97.00 186 ASP A N 1
ATOM 1367 C CA . ASP A 1 186 ? -1.824 -4.978 29.338 1.00 97.00 186 ASP A CA 1
ATOM 1368 C C . ASP A 1 186 ? -1.906 -5.612 27.931 1.00 97.00 186 ASP A C 1
ATOM 1370 O O . ASP A 1 186 ? -2.294 -6.765 27.735 1.00 97.00 186 ASP A O 1
ATOM 1374 N N . VAL A 1 187 ? -1.539 -4.836 26.908 1.00 97.38 187 VAL A N 1
ATOM 1375 C CA . VAL A 1 187 ? -1.529 -5.275 25.504 1.00 97.38 187 VAL A CA 1
ATOM 1376 C C . VAL A 1 187 ? -0.231 -4.888 24.801 1.00 97.38 187 VAL A C 1
ATOM 1378 O O . VAL A 1 187 ? 0.603 -4.144 25.313 1.00 97.38 187 VAL A O 1
ATOM 1381 N N . THR A 1 188 ? -0.037 -5.391 23.583 1.00 97.50 188 THR A N 1
ATOM 1382 C CA . THR A 1 188 ? 1.095 -4.984 22.742 1.00 97.50 188 THR A CA 1
ATOM 1383 C C . THR A 1 188 ? 0.897 -3.569 22.190 1.00 97.50 188 THR A C 1
ATOM 1385 O O . THR A 1 188 ? -0.233 -3.106 22.029 1.00 97.50 188 THR A O 1
ATOM 1388 N N . GLU A 1 189 ? 1.991 -2.885 21.838 1.00 96.06 189 GLU A N 1
ATOM 1389 C CA . GLU A 1 189 ? 1.939 -1.533 21.251 1.00 96.06 189 GLU A CA 1
ATOM 1390 C C . GLU A 1 189 ? 1.015 -1.439 20.014 1.00 96.06 189 GLU A C 1
ATOM 1392 O O . GLU A 1 189 ? 0.205 -0.513 19.972 1.00 96.06 189 GLU A O 1
ATOM 1397 N N . PRO A 1 190 ? 1.012 -2.399 19.058 1.00 95.94 190 PRO A N 1
ATOM 1398 C CA . PRO A 1 190 ? 0.062 -2.375 17.941 1.00 95.94 190 PRO A CA 1
ATOM 1399 C C . PRO A 1 190 ? -1.410 -2.493 18.363 1.00 95.94 190 PRO A C 1
ATOM 1401 O O . PRO A 1 190 ? -2.274 -1.865 17.755 1.00 95.94 190 PRO A O 1
ATOM 1404 N N . ILE A 1 191 ? -1.713 -3.278 19.404 1.00 96.38 191 ILE A N 1
ATOM 1405 C CA . ILE A 1 191 ? -3.085 -3.423 19.913 1.00 96.38 191 ILE A CA 1
ATOM 1406 C C . ILE A 1 191 ? -3.518 -2.144 20.640 1.00 96.38 191 ILE A C 1
ATOM 1408 O O . ILE A 1 191 ? -4.637 -1.679 20.440 1.00 96.38 191 ILE A O 1
ATOM 1412 N N . ALA A 1 192 ? -2.634 -1.529 21.430 1.00 96.75 192 ALA A N 1
ATOM 1413 C CA . ALA A 1 192 ? -2.912 -0.235 22.052 1.00 96.75 192 ALA A CA 1
ATOM 1414 C C . ALA A 1 192 ? -3.165 0.854 21.000 1.00 96.75 192 ALA A C 1
ATOM 1416 O O . ALA A 1 192 ? -4.118 1.618 21.130 1.00 96.75 192 ALA A O 1
ATOM 1417 N N . ALA A 1 193 ? -2.358 0.887 19.933 1.00 95.69 193 ALA A N 1
ATOM 1418 C CA . ALA A 1 193 ? -2.554 1.807 18.818 1.00 95.69 193 ALA A CA 1
ATOM 1419 C C . ALA A 1 193 ? -3.928 1.616 18.159 1.00 95.69 193 ALA A C 1
ATOM 1421 O O . ALA A 1 193 ? -4.641 2.595 17.956 1.00 95.69 193 ALA A O 1
ATOM 1422 N N . PHE A 1 194 ? -4.342 0.368 17.910 1.00 96.12 194 PHE A N 1
ATOM 1423 C CA . PHE A 1 194 ? -5.686 0.063 17.411 1.00 96.12 194 PHE A CA 1
ATOM 1424 C C . PHE A 1 194 ? -6.789 0.647 18.300 1.00 96.12 194 PHE A C 1
ATOM 1426 O O . PHE A 1 194 ? -7.669 1.335 17.786 1.00 96.12 194 PHE A O 1
ATOM 1433 N N . TRP A 1 195 ? -6.736 0.429 19.617 1.00 97.06 195 TRP A N 1
ATOM 1434 C CA . TRP A 1 195 ? -7.767 0.935 20.530 1.00 97.06 195 TRP A CA 1
ATOM 1435 C C . TRP A 1 195 ? -7.791 2.460 20.623 1.00 97.06 195 TRP A C 1
ATOM 1437 O O . TRP A 1 195 ? -8.870 3.049 20.617 1.00 97.06 195 TRP A O 1
ATOM 1447 N N . ILE A 1 196 ? -6.621 3.104 20.653 1.00 96.00 196 ILE A N 1
ATOM 1448 C CA . ILE A 1 196 ? -6.501 4.569 20.652 1.00 96.00 196 ILE A CA 1
ATOM 1449 C C . ILE A 1 196 ? -7.110 5.152 19.380 1.00 96.00 196 ILE A C 1
ATOM 1451 O O . ILE A 1 196 ? -7.899 6.095 19.439 1.00 96.00 196 ILE A O 1
ATOM 1455 N N . GLU A 1 197 ? -6.776 4.585 18.224 1.00 95.00 197 GLU A N 1
ATOM 1456 C CA . GLU A 1 197 ? -7.314 5.049 16.952 1.00 95.00 197 GLU A CA 1
ATOM 1457 C C . GLU A 1 197 ? -8.808 4.785 16.807 1.00 95.00 197 GLU A C 1
ATOM 1459 O O . GLU A 1 197 ? -9.511 5.631 16.257 1.00 95.00 197 GLU A O 1
ATOM 1464 N N . LEU A 1 198 ? -9.298 3.650 17.308 1.00 96.75 198 LEU A N 1
ATOM 1465 C CA . LEU A 1 198 ? -10.722 3.346 17.312 1.00 96.75 198 LEU A CA 1
ATOM 1466 C C . LEU A 1 198 ? -11.489 4.329 18.198 1.00 96.75 198 LEU A C 1
ATOM 1468 O O . LEU A 1 198 ? -12.494 4.875 17.757 1.00 96.75 198 LEU A O 1
ATOM 1472 N N . ALA A 1 199 ? -11.003 4.604 19.409 1.00 97.00 199 ALA A N 1
ATOM 1473 C CA . ALA A 1 199 ? -11.622 5.568 20.314 1.00 97.00 199 ALA A CA 1
ATOM 1474 C C . ALA A 1 199 ? -11.596 6.996 19.738 1.00 97.00 199 ALA A C 1
ATOM 1476 O O . ALA A 1 199 ? -12.587 7.717 19.841 1.00 97.00 199 ALA A O 1
ATOM 1477 N N . TYR A 1 200 ? -10.509 7.386 19.063 1.00 95.06 200 TYR A N 1
ATOM 1478 C CA . TYR A 1 200 ? -10.433 8.653 18.330 1.00 95.06 200 TYR A CA 1
ATOM 1479 C C . TYR A 1 200 ? -11.420 8.699 17.152 1.00 95.06 200 TYR A C 1
ATOM 1481 O O . TYR A 1 200 ? -12.181 9.652 17.012 1.00 95.06 200 TYR A O 1
ATOM 1489 N N . GLY A 1 201 ? -11.462 7.654 16.319 1.00 94.88 201 GLY A N 1
ATOM 1490 C CA . GLY A 1 201 ? -12.375 7.556 15.174 1.00 94.88 201 GLY A CA 1
ATOM 1491 C C . GLY A 1 201 ? -13.851 7.476 15.571 1.00 94.88 201 GLY A C 1
ATOM 1492 O O . GLY A 1 201 ? -14.712 7.953 14.837 1.00 94.88 201 GLY A O 1
ATOM 1493 N N . ALA A 1 202 ? -14.138 6.932 16.752 1.00 96.94 202 ALA A N 1
ATOM 1494 C CA . ALA A 1 202 ? -15.457 6.921 17.372 1.00 96.94 202 ALA A CA 1
ATOM 1495 C C . ALA A 1 202 ? -15.827 8.261 18.042 1.00 96.94 202 ALA A C 1
ATOM 1497 O O . ALA A 1 202 ? -16.932 8.389 18.568 1.00 96.94 202 ALA A O 1
ATOM 1498 N N . GLY A 1 203 ? -14.924 9.248 18.052 1.00 96.94 203 GLY A N 1
ATOM 1499 C CA . GLY A 1 203 ? -15.145 10.560 18.662 1.00 96.94 203 GLY A CA 1
ATOM 1500 C C . GLY A 1 203 ? -15.089 10.571 20.190 1.00 96.94 203 GLY A C 1
ATOM 1501 O O . GLY A 1 203 ? -15.450 11.578 20.792 1.00 96.94 203 GLY A O 1
ATOM 1502 N N . LEU A 1 204 ? -14.638 9.485 20.825 1.00 98.00 204 LEU A N 1
ATOM 1503 C CA . LEU A 1 204 ? -14.498 9.376 22.283 1.00 98.00 204 LEU A CA 1
ATOM 1504 C C . LEU A 1 204 ? -13.201 10.023 22.784 1.00 98.00 204 LEU A C 1
ATOM 1506 O O . LEU A 1 204 ? -13.115 10.430 23.937 1.00 98.00 204 LEU A O 1
ATOM 1510 N N . LEU A 1 205 ? -12.198 10.135 21.910 1.00 96.00 205 LEU A N 1
ATOM 1511 C CA . LEU A 1 205 ? -10.954 10.861 22.146 1.00 96.00 205 LEU A CA 1
ATOM 1512 C C . LEU A 1 205 ? -10.786 11.963 21.100 1.00 96.00 205 LEU A C 1
ATOM 1514 O O . LEU A 1 205 ? -11.050 11.745 19.919 1.00 96.00 205 LEU A O 1
ATOM 1518 N N . ALA A 1 206 ? -10.277 13.117 21.515 1.00 94.25 206 ALA A N 1
ATOM 1519 C CA . ALA A 1 206 ? -9.884 14.197 20.617 1.00 94.25 206 ALA A CA 1
ATOM 1520 C C . ALA A 1 206 ? -8.664 14.942 21.166 1.00 94.25 206 ALA A C 1
ATOM 1522 O O . ALA A 1 206 ? -8.152 14.615 22.238 1.00 94.25 206 ALA A O 1
ATOM 1523 N N . THR A 1 207 ? -8.182 15.921 20.404 1.00 91.75 207 THR A N 1
ATOM 1524 C CA . THR A 1 207 ? -7.231 16.906 20.920 1.00 91.75 207 THR A CA 1
ATOM 1525 C C . THR A 1 207 ? -8.005 17.927 21.759 1.00 91.75 207 THR A C 1
ATOM 1527 O O . THR A 1 207 ? -9.140 18.265 21.419 1.00 91.75 207 THR A O 1
ATOM 1530 N N . ASP A 1 208 ? -7.439 18.385 22.873 1.00 86.62 208 ASP A N 1
ATOM 1531 C CA . ASP A 1 208 ? -8.087 19.360 23.766 1.00 86.62 208 ASP A CA 1
ATOM 1532 C C . ASP A 1 208 ? -8.083 20.799 23.214 1.00 86.62 208 ASP A C 1
ATOM 1534 O O . ASP A 1 208 ? -8.837 21.641 23.694 1.00 86.62 208 ASP A O 1
ATOM 1538 N N . GLY A 1 209 ? -7.291 21.073 22.169 1.00 81.56 209 GLY A N 1
ATOM 1539 C CA . GLY A 1 209 ? -7.242 22.368 21.478 1.00 81.56 209 GLY A CA 1
ATOM 1540 C C . GLY A 1 209 ? -6.536 23.482 22.260 1.00 81.56 209 GLY A C 1
ATOM 1541 O O . GLY A 1 209 ? -6.606 24.647 21.865 1.00 81.56 209 GLY A O 1
ATOM 1542 N N . GLU A 1 210 ? -5.861 23.139 23.356 1.00 85.81 210 GLU A N 1
ATOM 1543 C CA . GLU A 1 210 ? -5.087 24.068 24.181 1.00 85.81 210 GLU A CA 1
ATOM 1544 C C . GLU A 1 210 ? -3.678 24.316 23.591 1.00 85.81 210 GLU A C 1
ATOM 1546 O O . GLU A 1 210 ? -3.194 23.520 22.788 1.00 85.81 210 GLU A O 1
ATOM 1551 N N . PRO A 1 211 ? -2.956 25.393 23.977 1.00 80.38 211 PRO A N 1
ATOM 1552 C CA . PRO A 1 211 ? -1.631 25.715 23.421 1.00 80.38 211 PRO A CA 1
ATOM 1553 C C . PRO A 1 211 ? -0.581 24.593 23.522 1.00 80.38 211 PRO A C 1
ATOM 1555 O O . PRO A 1 211 ? 0.341 24.545 22.708 1.00 80.38 211 PRO A O 1
ATOM 1558 N N . ASP A 1 212 ? -0.735 23.696 24.500 1.00 83.44 212 ASP A N 1
ATOM 1559 C CA . ASP A 1 212 ? 0.037 22.463 24.661 1.00 83.44 212 ASP A CA 1
ATOM 1560 C C . ASP A 1 212 ? -0.870 21.246 24.403 1.00 83.44 212 ASP A C 1
ATOM 1562 O O . ASP A 1 212 ? -1.130 20.470 25.327 1.00 83.44 212 ASP A O 1
ATOM 1566 N N . GLU A 1 213 ? -1.364 21.113 23.163 1.00 89.56 213 GLU A N 1
ATOM 1567 C CA . GLU A 1 213 ? -2.409 20.143 22.811 1.00 89.56 213 GLU A CA 1
ATOM 1568 C C . GLU A 1 213 ? -2.105 18.718 23.300 1.00 89.56 213 GLU A C 1
ATOM 1570 O O . GLU A 1 213 ? -1.015 18.154 23.096 1.00 89.56 213 GLU A O 1
ATOM 1575 N N . ARG A 1 214 ? -3.118 18.101 23.906 1.00 93.25 214 ARG A N 1
ATOM 1576 C CA . ARG A 1 214 ? -3.094 16.724 24.407 1.00 93.25 214 ARG A CA 1
ATOM 1577 C C . ARG A 1 214 ? -4.274 15.941 23.882 1.00 93.25 214 ARG A C 1
ATOM 1579 O O . ARG A 1 214 ? -5.330 16.492 23.590 1.00 93.25 214 ARG A O 1
ATOM 1586 N N . TYR A 1 215 ? -4.104 14.627 23.822 1.00 94.44 215 TYR A N 1
ATOM 1587 C CA . TYR A 1 215 ? -5.248 13.742 23.677 1.00 94.44 215 TYR A CA 1
ATOM 1588 C C . TYR A 1 215 ? -6.020 13.663 24.993 1.00 94.44 215 TYR A C 1
ATOM 1590 O O . TYR A 1 215 ? -5.421 13.435 26.045 1.00 94.44 215 TYR A O 1
ATOM 1598 N N . ALA A 1 216 ? -7.340 13.804 24.927 1.00 95.31 216 ALA A N 1
ATOM 1599 C CA . ALA A 1 216 ? -8.227 13.713 26.079 1.00 95.31 216 ALA A CA 1
ATOM 1600 C C . ALA A 1 216 ? -9.578 13.076 25.698 1.00 95.31 216 ALA A C 1
ATOM 1602 O O . ALA A 1 216 ? -9.971 13.126 24.524 1.00 95.31 216 ALA A O 1
ATOM 1603 N N . PRO A 1 217 ? -10.292 12.477 26.671 1.00 97.06 217 PRO A N 1
ATOM 1604 C CA . PRO A 1 217 ? -11.694 12.110 26.509 1.00 97.06 217 PRO A CA 1
ATOM 1605 C C . PRO A 1 217 ? -12.553 13.314 26.109 1.00 97.06 217 PRO A C 1
ATOM 1607 O O . PRO A 1 217 ? -12.360 14.423 26.605 1.00 97.06 217 PRO A O 1
ATOM 1610 N N . THR A 1 218 ? -13.493 13.098 25.194 1.00 96.81 218 THR A N 1
ATOM 1611 C CA . THR A 1 218 ? -14.459 14.121 24.765 1.00 96.81 218 THR A CA 1
ATOM 1612 C C . THR A 1 218 ? -15.719 14.077 25.634 1.00 96.81 218 THR A C 1
ATOM 1614 O O . THR A 1 218 ? -15.967 13.066 26.289 1.00 96.81 218 THR A O 1
ATOM 1617 N N . PRO A 1 219 ? -16.601 15.090 25.586 1.00 95.81 219 PRO A N 1
ATOM 1618 C CA . PRO A 1 219 ? -17.920 14.992 26.221 1.00 95.81 219 PRO A CA 1
ATOM 1619 C C . PRO A 1 219 ? -18.752 13.792 25.732 1.00 95.81 219 PRO A C 1
ATOM 1621 O O . PRO A 1 219 ? -19.500 13.201 26.501 1.00 95.81 219 PRO A O 1
ATOM 1624 N N . ALA A 1 220 ? -18.568 13.373 24.472 1.00 97.06 220 ALA A N 1
ATOM 1625 C CA . ALA A 1 220 ? -19.228 12.183 23.933 1.00 97.06 220 ALA A CA 1
ATOM 1626 C C . ALA A 1 220 ? -18.764 10.886 24.620 1.00 97.06 220 ALA A C 1
ATOM 1628 O O . ALA A 1 220 ? -19.463 9.879 24.562 1.00 97.06 220 ALA A O 1
ATOM 1629 N N . SER A 1 221 ? -17.595 10.890 25.271 1.00 97.38 221 SER A N 1
ATOM 1630 C CA . SER A 1 221 ? -17.136 9.750 26.065 1.00 97.38 221 SER A CA 1
ATOM 1631 C C . SER A 1 221 ? -17.955 9.549 27.340 1.00 97.38 221 SER A C 1
ATOM 1633 O O . SER A 1 221 ? -18.252 8.404 27.670 1.00 97.38 221 SER A O 1
ATOM 1635 N N . ASP A 1 222 ? -18.388 10.629 27.998 1.00 97.00 222 ASP A N 1
ATOM 1636 C CA . ASP A 1 222 ? -19.260 10.557 29.176 1.00 97.00 222 ASP A CA 1
ATOM 1637 C C . ASP A 1 222 ? -20.644 10.031 28.779 1.00 97.00 222 ASP A C 1
ATOM 1639 O O . ASP A 1 222 ? -21.140 9.074 29.369 1.00 97.00 222 ASP A O 1
ATOM 1643 N N . GLU A 1 223 ? -21.219 10.582 27.703 1.00 97.69 223 GLU A N 1
ATOM 1644 C CA . GLU A 1 223 ? -22.483 10.098 27.135 1.00 97.69 223 GLU A CA 1
ATOM 1645 C C . GLU A 1 223 ? -22.390 8.618 26.752 1.00 97.69 223 GLU A C 1
ATOM 1647 O O . GLU A 1 223 ? -23.292 7.841 27.052 1.00 97.69 223 GLU A O 1
ATOM 1652 N N . TRP A 1 224 ? -21.281 8.209 26.126 1.00 98.44 224 TRP A N 1
ATOM 1653 C CA . TRP A 1 224 ? -21.044 6.817 25.758 1.00 98.44 224 TRP A CA 1
ATOM 1654 C C . TRP A 1 224 ? -20.973 5.905 26.985 1.00 98.44 224 TRP A C 1
ATOM 1656 O O . TRP A 1 224 ? -21.537 4.816 26.938 1.00 98.44 224 TRP A O 1
ATOM 1666 N N . LEU A 1 225 ? -20.330 6.317 28.084 1.00 97.88 225 LEU A N 1
ATOM 1667 C CA . LEU A 1 225 ? -20.229 5.513 29.313 1.00 97.88 225 LEU A CA 1
ATOM 1668 C C . LEU A 1 225 ? -21.588 5.247 29.977 1.00 97.88 225 LEU A C 1
ATOM 1670 O O . LEU A 1 225 ? -21.751 4.189 30.590 1.00 97.88 225 LEU A O 1
ATOM 1674 N N . ASP A 1 226 ? -22.553 6.153 29.814 1.00 97.81 226 ASP A N 1
ATOM 1675 C CA . ASP A 1 226 ? -23.914 6.016 30.344 1.00 97.81 226 ASP A CA 1
ATOM 1676 C C . ASP A 1 226 ? -24.809 5.080 29.504 1.00 97.81 226 ASP A C 1
ATOM 1678 O O . ASP A 1 226 ? -25.892 4.684 29.949 1.00 97.81 226 ASP A O 1
ATOM 1682 N N . LEU A 1 227 ? -24.372 4.686 28.301 1.00 98.12 227 LEU A N 1
ATOM 1683 C CA . LEU A 1 227 ? -25.145 3.812 27.419 1.00 98.12 227 LEU A CA 1
ATOM 1684 C C . LEU A 1 227 ? -25.137 2.335 27.868 1.00 98.12 227 LEU A C 1
ATOM 1686 O O . LEU A 1 227 ? -24.138 1.821 28.399 1.00 98.12 227 LEU A O 1
ATOM 1690 N N . PRO A 1 228 ? -26.210 1.583 27.546 1.00 98.06 228 PRO A N 1
ATOM 1691 C CA . PRO A 1 228 ? -26.204 0.124 27.603 1.00 98.06 228 PRO A CA 1
ATOM 1692 C C . PRO A 1 228 ? -25.039 -0.485 26.805 1.00 98.06 228 PRO A C 1
ATOM 1694 O O . PRO A 1 228 ? -24.554 0.086 25.824 1.00 98.06 228 PRO A O 1
ATOM 1697 N N . ALA A 1 229 ? -24.573 -1.668 27.211 1.00 97.12 229 ALA A N 1
ATOM 1698 C CA . ALA A 1 229 ? -23.382 -2.295 26.629 1.00 97.12 229 ALA A CA 1
ATOM 1699 C C . ALA A 1 229 ? -23.519 -2.553 25.116 1.00 97.12 229 ALA A C 1
ATOM 1701 O O . ALA A 1 229 ? -22.567 -2.366 24.360 1.00 97.12 229 ALA A O 1
ATOM 1702 N N . GLU A 1 230 ? -24.703 -2.949 24.659 1.00 96.25 230 GLU A N 1
ATOM 1703 C CA . GLU A 1 230 ? -25.023 -3.192 23.255 1.00 96.25 230 GLU A CA 1
ATOM 1704 C C . GLU A 1 230 ? -24.944 -1.921 22.400 1.00 96.25 230 GLU A C 1
ATOM 1706 O O . GLU A 1 230 ? -24.471 -1.972 21.261 1.00 96.25 230 GLU A O 1
ATOM 1711 N N . GLU A 1 231 ? -25.335 -0.773 22.952 1.00 98.12 231 GLU A N 1
ATOM 1712 C CA . GLU A 1 231 ? -25.260 0.519 22.270 1.00 98.12 231 GLU A CA 1
ATOM 1713 C C . GLU A 1 231 ? -23.816 1.019 22.234 1.00 98.12 231 GLU A C 1
ATOM 1715 O O . GLU A 1 231 ? -23.322 1.399 21.168 1.00 98.12 231 GLU A O 1
ATOM 1720 N N . ARG A 1 232 ? -23.087 0.890 23.353 1.00 98.44 232 ARG A N 1
ATOM 1721 C CA . ARG A 1 232 ? -21.646 1.170 23.400 1.00 98.44 232 ARG A CA 1
ATOM 1722 C C . ARG A 1 232 ? -20.872 0.361 22.365 1.00 98.44 232 ARG A C 1
ATOM 1724 O O . ARG A 1 232 ? -20.015 0.905 21.665 1.00 98.44 232 ARG A O 1
ATOM 1731 N N . TRP A 1 233 ? -21.181 -0.931 22.257 1.00 98.06 233 TRP A N 1
ATOM 1732 C CA . TRP A 1 233 ? -20.547 -1.833 21.298 1.00 98.06 233 TRP A CA 1
ATOM 1733 C C . TRP A 1 233 ? -20.890 -1.446 19.862 1.00 98.06 233 TRP A C 1
ATOM 1735 O O . TRP A 1 233 ? -19.997 -1.366 19.020 1.00 98.06 233 TRP A O 1
ATOM 1745 N N . THR A 1 234 ? -22.162 -1.154 19.591 1.00 97.75 234 THR A N 1
ATOM 1746 C CA . THR A 1 234 ? -22.619 -0.722 18.264 1.00 97.75 234 THR A CA 1
ATOM 1747 C C . THR A 1 234 ? -21.897 0.549 17.818 1.00 97.75 234 THR A C 1
ATOM 1749 O O . THR A 1 234 ? -21.456 0.625 16.671 1.00 97.75 234 THR A O 1
ATOM 1752 N N . HIS A 1 235 ? -21.691 1.513 18.718 1.00 98.00 235 HIS A N 1
ATOM 1753 C CA . HIS A 1 235 ? -20.937 2.740 18.437 1.00 98.00 235 HIS A CA 1
ATOM 1754 C C . HIS A 1 235 ? -19.489 2.455 18.009 1.00 98.00 235 HIS A C 1
ATOM 1756 O O . HIS A 1 235 ? -19.027 2.960 16.987 1.00 98.00 235 HIS A O 1
ATOM 1762 N N . LEU A 1 236 ? -18.778 1.586 18.735 1.00 97.88 236 LEU A N 1
ATOM 1763 C CA . LEU A 1 236 ? -17.407 1.204 18.377 1.00 97.88 236 LEU A CA 1
ATOM 1764 C C . LEU A 1 236 ? -17.350 0.392 17.075 1.00 97.88 236 LEU A C 1
ATOM 1766 O O . LEU A 1 236 ? -16.527 0.665 16.203 1.00 97.88 236 LEU A O 1
ATOM 1770 N N . ALA A 1 237 ? -18.224 -0.603 16.919 1.00 97.25 237 ALA A N 1
ATOM 1771 C CA . ALA A 1 237 ? -18.222 -1.497 15.764 1.00 97.25 237 ALA A CA 1
ATOM 1772 C C . ALA A 1 237 ? -18.554 -0.760 14.458 1.00 97.25 237 ALA A C 1
ATOM 1774 O O . ALA A 1 237 ? -17.963 -1.048 13.417 1.00 97.25 237 ALA A O 1
ATOM 1775 N N . THR A 1 238 ? -19.472 0.208 14.509 1.00 96.69 238 THR A N 1
ATOM 1776 C CA . THR A 1 238 ? -19.833 1.036 13.349 1.00 96.69 238 THR A CA 1
ATOM 1777 C C . THR A 1 238 ? -18.698 1.981 12.957 1.00 96.69 238 THR A C 1
ATOM 1779 O O . THR A 1 238 ? -18.372 2.060 11.771 1.00 96.69 238 THR A O 1
ATOM 1782 N N . ALA A 1 239 ? -18.036 2.619 13.929 1.00 95.75 239 ALA A N 1
ATOM 1783 C CA . ALA A 1 239 ? -16.843 3.429 13.684 1.00 95.75 239 ALA A CA 1
ATOM 1784 C C . ALA A 1 239 ? -15.705 2.601 13.062 1.00 95.75 239 ALA A C 1
ATOM 1786 O O . ALA A 1 239 ? -15.079 3.033 12.094 1.00 95.75 239 ALA A O 1
ATOM 1787 N N . TRP A 1 240 ? -15.476 1.382 13.564 1.00 95.12 240 TRP A N 1
ATOM 1788 C CA . TRP A 1 240 ? -14.485 0.460 13.008 1.00 95.12 240 TRP A CA 1
ATOM 1789 C C . TRP A 1 240 ? -14.815 0.038 11.571 1.00 95.12 240 TRP A C 1
ATOM 1791 O O . TRP A 1 240 ? -13.945 0.090 10.706 1.00 95.12 240 TRP A O 1
ATOM 1801 N N . LEU A 1 241 ? -16.066 -0.343 11.292 1.00 94.06 241 LEU A N 1
ATOM 1802 C CA . LEU A 1 241 ? -16.487 -0.804 9.965 1.00 94.06 241 LEU A CA 1
ATOM 1803 C C . LEU A 1 241 ? -16.351 0.287 8.891 1.00 94.06 241 LEU A C 1
ATOM 1805 O O . LEU A 1 241 ? -16.077 -0.018 7.732 1.00 94.06 241 LEU A O 1
ATOM 1809 N N . ALA A 1 242 ? -16.542 1.551 9.272 1.00 92.25 242 ALA A N 1
ATOM 1810 C CA . ALA A 1 242 ? -16.384 2.698 8.383 1.00 92.25 242 ALA A CA 1
ATOM 1811 C C . ALA A 1 242 ? -14.926 3.180 8.250 1.00 92.25 242 ALA A C 1
ATOM 1813 O O . ALA A 1 242 ? -14.642 4.043 7.414 1.00 92.25 242 ALA A O 1
ATOM 1814 N N . ALA A 1 243 ? -13.996 2.657 9.057 1.00 90.31 243 ALA A N 1
ATOM 1815 C CA . ALA A 1 243 ? -12.610 3.102 9.057 1.00 90.31 243 ALA A CA 1
ATOM 1816 C C . ALA A 1 243 ? -11.907 2.751 7.735 1.00 90.31 243 ALA A C 1
ATOM 1818 O O . ALA A 1 243 ? -11.923 1.616 7.264 1.00 90.31 243 ALA A O 1
ATOM 1819 N N . THR A 1 244 ? -11.237 3.739 7.141 1.00 86.12 244 THR A N 1
ATOM 1820 C CA . THR A 1 244 ? -10.532 3.598 5.854 1.00 86.12 244 THR A CA 1
ATOM 1821 C C . THR A 1 244 ? -9.029 3.372 6.001 1.00 86.12 244 THR A C 1
ATOM 1823 O O . THR A 1 244 ? -8.340 3.142 5.007 1.00 86.12 244 THR A O 1
ATOM 1826 N N . ARG A 1 245 ? -8.505 3.438 7.231 1.00 79.94 245 ARG A N 1
ATOM 1827 C CA . ARG A 1 245 ? -7.078 3.294 7.531 1.00 79.94 245 ARG A CA 1
ATOM 1828 C C . ARG A 1 245 ? -6.810 2.052 8.371 1.00 79.94 245 ARG A C 1
ATOM 1830 O O . ARG A 1 245 ? -7.596 1.701 9.245 1.00 79.94 245 ARG A O 1
ATOM 1837 N N . THR A 1 246 ? -5.676 1.408 8.113 1.00 79.38 246 THR A N 1
ATOM 1838 C CA . THR A 1 246 ? -5.132 0.400 9.030 1.00 79.38 246 THR A CA 1
ATOM 1839 C C . THR A 1 246 ? -4.471 1.132 10.201 1.00 79.38 246 THR A C 1
ATOM 1841 O O . THR A 1 246 ? -3.705 2.059 9.934 1.00 79.38 246 THR A O 1
ATOM 1844 N N . PRO A 1 247 ? -4.742 0.749 11.460 1.00 75.56 247 PRO A N 1
ATOM 1845 C CA . PRO A 1 247 ? -4.115 1.386 12.610 1.00 75.56 247 PRO A CA 1
ATOM 1846 C C . PRO A 1 247 ? -2.594 1.252 12.576 1.00 75.56 247 PRO A C 1
ATOM 1848 O O . PRO A 1 247 ? -2.070 0.176 12.274 1.00 75.56 247 PRO A O 1
ATOM 1851 N N . GLY A 1 248 ? -1.894 2.333 12.900 1.00 73.88 248 GLY A N 1
ATOM 1852 C CA . GLY A 1 248 ? -0.440 2.396 12.828 1.00 73.88 248 GLY A CA 1
ATOM 1853 C C . GLY A 1 248 ? 0.225 3.634 13.430 1.00 73.88 248 GLY A C 1
ATOM 1854 O O . GLY A 1 248 ? 1.386 3.815 13.085 1.00 73.88 248 GLY A O 1
ATOM 1855 N N . LEU A 1 249 ? -0.490 4.436 14.248 1.00 67.88 249 LEU A N 1
ATOM 1856 C CA . LEU A 1 249 ? -0.048 5.647 14.986 1.00 67.88 249 LEU A CA 1
ATO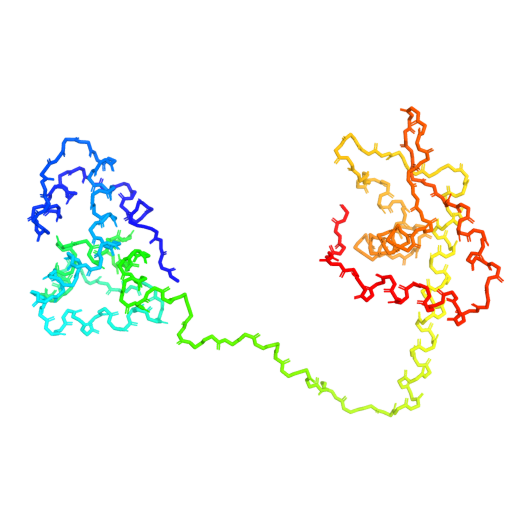M 1857 C C . LEU A 1 249 ? 1.355 6.197 14.677 1.00 67.88 249 LEU A C 1
ATOM 1859 O O . LEU A 1 249 ? 2.360 5.557 15.061 1.00 67.88 249 LEU A O 1
#

Organism: Streptomyces anulatus (NCBI:txid1892)

pLDDT: mean 94.17, std 4.97, range [67.88, 98.44]

Foldseek 3Di:
DDAALVVLCVVPDLVLLQLLCVLLVHDRDPDPVVSSVSLLVQLQDLPSVVVSCVPADPVLVVVLVCCLQDPQKDFAALDGDPSVVSCPSNSCWGDPDSTMTGRHPSNSCSVCVNDPDPDDPPDDDDDDDPDDDDPVVVVVVVVVVLVLLLVLLVQLQVVPAVPAAFADPVGDHDPVSLVVQCVSSVHDSQVSLVSVVLCVLLVQWDWPPDPRTHIHGDPVVVVLVPDDSVVVSVSSVVSVVPDPDRGDD